Protein AF-A0A2N1M1Z4-F1 (afdb_monomer)

Sequence (360 aa):
KHSWKIIERNVQVVCNGQFNCSALEPYNSLCERAFDKIKNPRYVCCNCYEHEGGHFHTRPGRGRETLSCKKRGDHKGDIKKNLKMLANWLLHVANNENFEYQENVLTAILPQISPFFNAKNKSTMVSQPDISNTLDKSLYSNHSAPSYFILKTVMKLNQIPIEFQEEELNELKYKEIGREMGQNLWQSYKCLKKNINNLQTPESLNDYISVFPGSLTNFFESMLTTILERKTAESNRKRLLKEKSLKELDSQKINHLLSLLISALINFTFPYLNLWLPNVLASLCRRPKLLSSLHDLLTKCSIIGHTNRHERRLEKTRMKSADPSKRLLTEKNVFNLAVIDNIDFKERSFQFGNIYDVTR

Secondary structure (DSSP, 8-state):
--EEEETTEEEEE-GGGTSS-TTS--BGGGEEE--S--SSPEEE-HHHHHHTT--PPPPPPTT-----HHHHTTTTTHHHHHHHHHHHHHHHHHT-S-HHHHHHHHHHHHHHHHHHHS-----S------GGGTS-TTS--S-PPPPHHHHHHHHHHTT-----S-----HHHHHHHHHHHHHHHHHTHHHHHHTHHHHHS-SSHHHHHTTS-HHHHHHHHHHHHHHHHHHHHHHHHHHHTTTPPPPPP-HHHHHHHHHHHHHHHHHHH-GGG--HHHHHHHHHHH-GGGHHHHHHHHHHTTS----HHHHHHHHHHHHHH--GGGGS---TT---GGGSSTTTTT-SS--SS-TT----

Solvent-accessible surface area (backbone atoms only — not comparable to full-atom values): 21940 Å² total; per-residue (Å²): 137,49,35,32,28,47,71,88,39,42,38,31,47,59,61,56,36,59,75,51,21,68,34,72,58,81,40,81,86,48,24,40,80,48,87,69,93,76,72,79,62,44,76,47,52,71,70,60,38,44,75,45,63,33,46,67,62,72,83,52,61,95,96,50,81,76,79,38,45,74,78,73,47,73,62,73,58,25,65,64,52,41,53,52,52,52,50,53,49,51,51,51,46,73,72,45,89,53,61,68,61,40,51,53,52,48,66,62,45,48,72,75,51,51,72,58,77,76,54,71,85,77,86,66,97,71,86,82,82,76,79,69,82,80,52,69,73,82,82,61,66,100,69,76,81,74,32,41,34,48,56,52,49,54,41,60,73,70,64,56,95,66,80,86,61,79,84,70,83,48,75,64,56,57,51,48,53,52,50,54,52,50,50,52,57,64,67,38,48,67,60,44,62,73,49,38,60,37,41,44,63,46,93,42,74,65,55,38,51,71,63,50,57,62,71,59,51,54,51,54,50,52,53,50,48,56,52,48,52,53,53,43,52,57,52,33,57,61,24,56,79,64,79,43,79,78,74,80,88,66,65,66,51,50,53,48,40,50,50,51,56,52,46,52,53,47,40,71,76,46,64,85,68,57,43,34,67,64,53,50,50,53,51,30,73,74,33,78,93,32,45,64,59,45,50,51,50,36,39,66,47,61,74,51,81,76,50,74,69,52,53,54,48,52,49,54,51,50,63,70,70,57,64,70,73,82,73,58,80,85,58,92,91,63,78,70,74,77,63,74,52,81,60,62,84,62,42,99,80,55,86,78,86,45,91,79,70,68,77,125

Radius of gyration: 34.41 Å; Cα contacts (8 Å, |Δi|>4): 285; chains: 1; bounding box: 106×57×85 Å

Foldseek 3Di:
DAWKQAVNAIEGEDPQQPPQWQLADDDPVGIGDDDDDHDPYDYDYPVNCVVQQTDGFDDDPPPDDGDGCVNVCSQVCFVVLLVVVVVLLLVLLVPDPDPVSNVVVCVVCCVVCVVVVPPPPPPDDDDDDDPPPPPPPVVDDPDDDHGSNSVVVNCVVVVPPGDSDPDDPDPVNVVVLVVVVVVLLLVCVVQCVV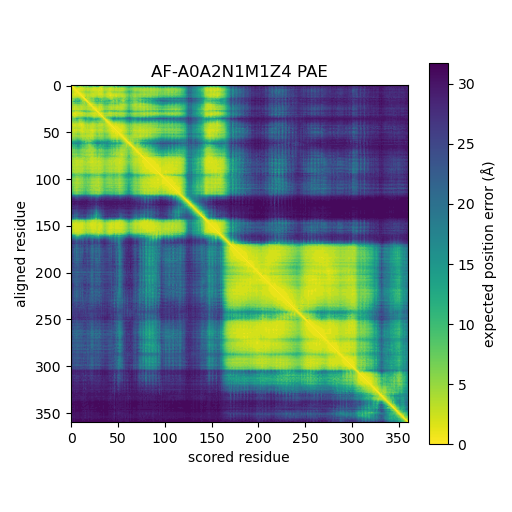LLCCFQPNPDLVSNLVSFRPSLLVVLLVVVVVVQVVVQVVVQVVCVVVVHDGDDRDVVLSSLLSSVVRVVVNCVSPVPSNGHVVVVQVVCVVDPVNVVVVVVSCVSNVVDDDDPVNVVVVLVVCVVPDDLVVVDDPDPPDDPPVSVPPQPSNPDPRCPDRPVNPPD

Structure (mmCIF, N/CA/C/O backbone):
data_AF-A0A2N1M1Z4-F1
#
_entry.id   AF-A0A2N1M1Z4-F1
#
loop_
_atom_site.group_PDB
_atom_site.id
_atom_site.type_symbol
_atom_site.label_atom_id
_atom_site.label_alt_id
_atom_site.label_comp_id
_atom_site.label_asym_id
_atom_site.label_entity_id
_atom_site.label_seq_id
_atom_site.pdbx_PDB_ins_code
_atom_site.Cartn_x
_atom_site.Cartn_y
_atom_site.Cartn_z
_atom_site.occupancy
_atom_site.B_iso_or_equiv
_atom_site.auth_seq_id
_atom_site.auth_comp_id
_atom_site.auth_asym_id
_atom_site.auth_atom_id
_atom_site.pdbx_PDB_model_num
ATOM 1 N N . LYS A 1 1 ? 12.640 8.603 -46.129 1.00 57.53 1 LYS A N 1
ATOM 2 C CA . LYS A 1 1 ? 13.684 8.088 -45.208 1.00 57.53 1 LYS A CA 1
ATOM 3 C C . LYS A 1 1 ? 13.079 7.989 -43.805 1.00 57.53 1 LYS A C 1
ATOM 5 O O . LYS A 1 1 ? 13.276 8.908 -43.024 1.00 57.53 1 LYS A O 1
ATOM 10 N N . HIS A 1 2 ? 12.267 6.959 -43.525 1.00 71.12 2 HIS A N 1
ATOM 11 C CA . HIS A 1 2 ? 11.485 6.872 -42.272 1.00 71.12 2 HIS A CA 1
ATOM 12 C C . HIS A 1 2 ? 11.558 5.518 -41.577 1.00 71.12 2 HIS A C 1
ATOM 14 O O . HIS A 1 2 ? 10.695 5.154 -40.774 1.00 71.12 2 HIS A O 1
ATOM 20 N N . SER A 1 3 ? 12.598 4.768 -41.900 1.00 81.38 3 SER A N 1
ATOM 21 C CA . SER A 1 3 ? 12.700 3.381 -41.508 1.00 81.38 3 SER A CA 1
ATOM 22 C C . SER A 1 3 ? 14.044 3.124 -40.869 1.00 81.38 3 SER A C 1
ATOM 24 O O . SER A 1 3 ? 15.056 3.730 -41.231 1.00 81.38 3 SER A O 1
ATOM 26 N N . TRP A 1 4 ? 14.010 2.228 -39.904 1.00 87.56 4 TRP A N 1
ATOM 27 C CA . TRP A 1 4 ? 15.107 1.907 -39.020 1.00 87.56 4 TRP A CA 1
ATOM 28 C C . TRP A 1 4 ? 15.309 0.404 -39.025 1.00 87.56 4 TRP A C 1
ATOM 30 O O . TRP A 1 4 ? 14.349 -0.360 -39.118 1.00 87.56 4 TRP A O 1
ATOM 40 N N . LYS A 1 5 ? 16.561 -0.015 -38.941 1.00 88.31 5 LYS A N 1
ATOM 41 C CA . LYS A 1 5 ? 16.951 -1.399 -38.744 1.00 88.31 5 LYS A CA 1
ATOM 42 C C . LYS A 1 5 ? 17.229 -1.571 -37.256 1.00 88.31 5 LYS A C 1
ATOM 44 O O . LYS A 1 5 ? 18.174 -0.976 -36.748 1.00 88.31 5 LYS A O 1
ATOM 49 N N . ILE A 1 6 ? 16.374 -2.319 -36.562 1.00 87.88 6 ILE A N 1
ATOM 50 C CA . ILE A 1 6 ? 16.514 -2.623 -35.133 1.00 87.88 6 ILE A CA 1
ATOM 51 C C . ILE A 1 6 ? 16.761 -4.123 -35.002 1.00 87.88 6 ILE A C 1
ATOM 53 O O . ILE A 1 6 ? 15.878 -4.906 -35.355 1.00 87.88 6 ILE A O 1
ATOM 57 N N . ILE A 1 7 ? 17.955 -4.519 -34.544 1.00 86.25 7 ILE A N 1
ATOM 58 C CA . ILE A 1 7 ? 18.429 -5.924 -34.531 1.00 86.25 7 ILE A CA 1
ATOM 59 C C . ILE A 1 7 ? 18.125 -6.594 -35.872 1.00 86.25 7 ILE A C 1
ATOM 61 O O . ILE A 1 7 ? 17.308 -7.505 -35.982 1.00 86.25 7 ILE A O 1
ATOM 65 N N . GLU A 1 8 ? 18.700 -6.026 -36.928 1.00 83.69 8 GLU A N 1
ATOM 66 C CA . GLU A 1 8 ? 18.575 -6.501 -38.310 1.00 83.69 8 GLU A CA 1
ATOM 67 C C . GLU A 1 8 ? 17.155 -6.511 -38.910 1.00 83.69 8 GLU A C 1
ATOM 69 O O . GLU A 1 8 ? 16.995 -6.774 -40.103 1.00 83.69 8 GLU A O 1
ATOM 74 N N . ARG A 1 9 ? 16.120 -6.155 -38.141 1.00 86.75 9 ARG A N 1
ATOM 75 C CA . ARG A 1 9 ? 14.722 -6.140 -38.578 1.00 86.75 9 ARG A CA 1
ATOM 76 C C . ARG A 1 9 ? 14.272 -4.728 -38.914 1.00 86.75 9 ARG A C 1
ATOM 78 O O . ARG A 1 9 ? 14.525 -3.776 -38.180 1.00 86.75 9 ARG A O 1
ATOM 85 N N . ASN A 1 10 ? 13.551 -4.602 -40.021 1.00 88.88 10 ASN A N 1
ATOM 86 C CA . ASN A 1 10 ? 13.075 -3.314 -40.506 1.00 88.88 10 ASN A CA 1
ATOM 87 C C . ASN A 1 10 ? 11.828 -2.857 -39.737 1.00 88.88 10 ASN A C 1
ATOM 89 O O . ASN A 1 10 ? 10.800 -3.537 -39.743 1.00 88.88 10 ASN A O 1
ATOM 93 N N . VAL A 1 11 ? 11.902 -1.678 -39.124 1.00 88.44 11 VAL A N 1
ATOM 94 C CA . VAL A 1 11 ? 10.814 -1.007 -38.407 1.00 88.44 11 VAL A CA 1
ATOM 95 C C . VAL A 1 11 ? 10.547 0.343 -39.061 1.00 88.44 11 VAL A C 1
ATOM 97 O O . VAL A 1 11 ? 11.467 1.119 -39.321 1.00 88.44 11 VAL A O 1
ATOM 100 N N . GLN A 1 12 ? 9.280 0.637 -39.332 1.00 88.00 12 GLN A N 1
ATOM 101 C CA . GLN A 1 12 ? 8.856 1.887 -39.947 1.00 88.00 12 GLN A CA 1
ATOM 102 C C . GLN A 1 12 ? 7.909 2.640 -39.016 1.00 88.00 12 GLN A C 1
ATOM 104 O O . GLN A 1 12 ? 6.933 2.088 -38.512 1.00 88.00 12 GLN A O 1
ATOM 109 N N . VAL A 1 13 ? 8.199 3.924 -38.816 1.00 83.75 13 VAL A N 1
ATOM 110 C CA . VAL A 1 13 ? 7.405 4.831 -37.981 1.00 83.75 13 VAL A CA 1
ATOM 111 C C . VAL A 1 13 ? 6.995 6.038 -38.816 1.00 83.75 13 VAL A C 1
ATOM 113 O O . VAL A 1 13 ? 7.655 6.393 -39.794 1.00 83.75 13 VAL A O 1
ATOM 116 N N . VAL A 1 14 ? 5.886 6.670 -38.445 1.00 78.56 14 VAL A N 1
ATOM 117 C CA . VAL A 1 14 ? 5.362 7.855 -39.127 1.00 78.56 14 VAL A CA 1
ATOM 118 C C . VAL A 1 14 ? 6.379 9.003 -39.106 1.00 78.56 14 VAL A C 1
ATOM 120 O O . VAL A 1 14 ? 6.964 9.331 -38.074 1.00 78.56 14 VAL A O 1
ATOM 123 N N . CYS A 1 15 ? 6.565 9.639 -40.266 1.00 72.31 15 CYS A N 1
ATOM 124 C CA . CYS A 1 15 ? 7.591 10.651 -40.530 1.00 72.31 15 CYS A CA 1
ATOM 125 C C . CYS A 1 15 ? 7.576 11.837 -39.554 1.00 72.31 15 CYS A C 1
ATOM 127 O O . CYS A 1 15 ? 8.630 12.276 -39.095 1.00 72.31 15 CYS A O 1
ATOM 129 N N . ASN A 1 16 ? 6.384 12.305 -39.175 1.00 71.19 16 ASN A N 1
ATOM 130 C CA . ASN A 1 16 ? 6.205 13.409 -38.228 1.00 71.19 16 ASN A CA 1
ATOM 131 C C . ASN A 1 16 ? 6.747 13.085 -36.827 1.00 71.19 16 ASN A C 1
ATOM 133 O O . ASN A 1 16 ? 7.037 13.995 -36.054 1.00 71.19 16 ASN A O 1
ATOM 137 N N . GLY A 1 17 ? 6.882 11.798 -36.495 1.00 62.34 17 GLY A N 1
ATOM 138 C CA . GLY A 1 17 ? 7.410 11.327 -35.217 1.00 62.34 17 GLY A CA 1
ATOM 139 C C . GLY A 1 17 ? 8.929 11.363 -35.154 1.00 62.34 17 GLY A C 1
ATOM 140 O O . GLY A 1 17 ? 9.486 11.331 -34.068 1.00 62.34 17 GLY A O 1
ATOM 141 N N . GLN A 1 18 ? 9.605 11.454 -36.301 1.00 68.88 18 GLN A N 1
ATOM 142 C CA . GLN A 1 18 ? 11.063 11.342 -36.418 1.00 68.88 18 GLN A CA 1
ATOM 143 C C . GLN A 1 18 ? 11.757 12.683 -36.677 1.00 68.88 18 GLN A C 1
ATOM 145 O O . GLN A 1 18 ? 12.981 12.739 -36.717 1.00 68.88 18 GLN A O 1
ATOM 150 N N . PHE A 1 19 ? 10.995 13.761 -36.884 1.00 70.44 19 PHE A N 1
ATOM 151 C CA . PHE A 1 19 ? 11.556 15.064 -37.245 1.00 70.44 19 PHE A CA 1
ATOM 152 C C . PHE A 1 19 ? 12.370 15.684 -36.097 1.00 70.44 19 PHE A C 1
ATOM 154 O O . PHE A 1 19 ? 13.483 16.139 -36.319 1.00 70.44 19 PHE A O 1
ATOM 161 N N . ASN A 1 20 ? 11.836 15.649 -34.868 1.00 72.94 20 ASN A N 1
ATOM 162 C CA . ASN A 1 20 ? 12.434 16.281 -33.680 1.00 72.94 20 ASN A CA 1
ATOM 163 C C . ASN A 1 20 ? 12.452 15.372 -32.433 1.00 72.94 20 ASN A C 1
ATOM 165 O O . ASN A 1 20 ? 12.656 15.865 -31.317 1.00 72.94 20 ASN A O 1
ATOM 169 N N . CYS A 1 21 ? 12.186 14.071 -32.594 1.00 80.62 21 CYS A N 1
ATOM 170 C CA . CYS A 1 21 ? 12.159 13.115 -31.488 1.00 80.62 21 CYS A CA 1
ATOM 171 C C . CYS A 1 21 ? 13.396 12.227 -31.461 1.00 80.62 21 CYS A C 1
ATOM 173 O O . CYS A 1 21 ? 13.755 11.650 -32.483 1.00 80.62 21 CYS A O 1
ATOM 175 N N . SER A 1 22 ? 13.991 12.067 -30.279 1.00 78.75 22 SER A N 1
ATOM 176 C CA . SER A 1 22 ? 15.113 11.151 -30.055 1.00 78.75 22 SER A CA 1
ATOM 177 C C . SER A 1 22 ? 14.712 9.745 -29.650 1.00 78.75 22 SER A C 1
ATOM 179 O O . SER A 1 22 ? 15.557 8.954 -29.243 1.00 78.75 22 SER A O 1
ATOM 181 N N . ALA A 1 23 ? 13.428 9.409 -29.765 1.00 83.81 23 ALA A N 1
ATOM 182 C CA . ALA A 1 23 ? 12.976 8.044 -29.553 1.00 83.81 23 ALA A CA 1
ATOM 183 C C . ALA A 1 23 ? 13.607 7.065 -30.558 1.00 83.81 23 ALA A C 1
ATOM 185 O O . ALA A 1 23 ? 13.729 5.888 -30.243 1.00 83.81 23 ALA A O 1
ATOM 186 N N . LEU A 1 24 ? 14.047 7.527 -31.733 1.00 84.62 24 LEU A N 1
ATOM 187 C CA . LEU A 1 24 ? 14.800 6.732 -32.702 1.00 84.62 24 LEU A CA 1
ATOM 188 C C . LEU A 1 24 ? 16.055 7.493 -33.138 1.00 84.62 24 LEU A C 1
ATOM 190 O O . LEU A 1 24 ? 15.993 8.403 -33.964 1.00 84.62 24 LEU A O 1
ATOM 194 N N . GLU A 1 25 ? 17.195 7.105 -32.573 1.00 84.19 25 GLU A N 1
ATOM 195 C CA . GLU A 1 25 ? 18.525 7.603 -32.926 1.00 84.19 25 GLU A CA 1
ATOM 196 C C . GLU A 1 25 ? 19.466 6.419 -33.189 1.00 84.19 25 GLU A C 1
ATOM 198 O O . GLU A 1 25 ? 19.196 5.311 -32.710 1.00 84.19 25 GLU A O 1
ATOM 203 N N . PRO A 1 26 ? 20.543 6.614 -33.973 1.00 83.94 26 PRO A N 1
ATOM 204 C CA . PRO A 1 26 ? 21.547 5.579 -34.155 1.00 83.94 26 PRO A CA 1
ATOM 205 C C . PRO A 1 26 ? 22.132 5.163 -32.803 1.00 83.94 26 PRO A C 1
ATOM 207 O O . PRO A 1 26 ? 22.588 6.016 -32.041 1.00 83.94 26 PRO A O 1
ATOM 210 N N . TYR A 1 27 ? 22.106 3.866 -32.507 1.00 82.94 27 TYR A N 1
ATOM 211 C CA . TYR A 1 27 ? 22.611 3.324 -31.249 1.00 82.94 27 TYR A CA 1
ATOM 212 C C . TYR A 1 27 ? 23.332 2.006 -31.503 1.00 82.94 27 TYR A C 1
ATOM 214 O O . TYR A 1 27 ? 22.687 0.969 -31.689 1.00 82.94 27 TYR A O 1
ATOM 222 N N . ASN A 1 28 ? 24.667 2.063 -31.503 1.00 79.25 28 ASN A N 1
ATOM 223 C CA . ASN A 1 28 ? 25.556 0.946 -31.831 1.00 79.25 28 ASN A CA 1
ATOM 224 C C . ASN A 1 28 ? 25.068 0.186 -33.087 1.00 79.25 28 ASN A C 1
ATOM 226 O O . ASN A 1 28 ? 24.443 0.772 -33.969 1.00 79.25 28 ASN A O 1
ATOM 230 N N . SER A 1 29 ? 25.305 -1.123 -33.143 1.00 77.62 29 SER A N 1
ATOM 231 C CA . SER A 1 29 ? 24.729 -2.036 -34.140 1.00 77.62 29 SER A CA 1
ATOM 232 C C . SER A 1 29 ? 23.256 -2.391 -33.872 1.00 77.62 29 SER A C 1
ATOM 234 O O . SER A 1 29 ? 22.645 -3.155 -34.620 1.00 77.62 29 SER A O 1
ATOM 236 N N . LEU A 1 30 ? 22.660 -1.875 -32.789 1.00 82.62 30 LEU A N 1
ATOM 237 C CA . LEU A 1 30 ? 21.297 -2.222 -32.380 1.00 82.62 30 LEU A CA 1
ATOM 23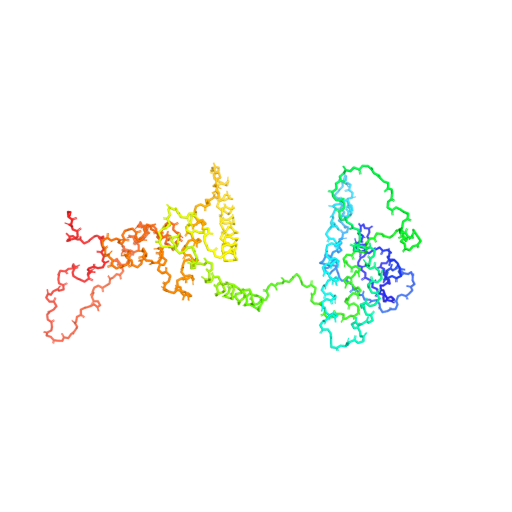8 C C . LEU A 1 30 ? 20.234 -1.428 -33.136 1.00 82.62 30 LEU A C 1
ATOM 240 O O . LEU A 1 30 ? 19.140 -1.954 -33.334 1.00 82.62 30 LEU A O 1
ATOM 244 N N . CYS A 1 31 ? 20.522 -0.182 -33.520 1.00 86.62 31 CYS A N 1
ATOM 245 C CA . CYS A 1 31 ? 19.582 0.706 -34.199 1.00 86.62 31 CYS A CA 1
ATOM 246 C C . CYS A 1 31 ? 20.302 1.552 -35.253 1.00 86.62 31 CYS A C 1
ATOM 248 O O . CYS A 1 31 ? 21.104 2.421 -34.916 1.00 86.62 31 CYS A O 1
ATOM 250 N N . GLU A 1 32 ? 19.971 1.343 -36.526 1.00 88.00 32 GLU A N 1
ATOM 251 C CA . GLU A 1 32 ? 20.573 2.046 -37.663 1.00 88.00 32 GLU A CA 1
ATOM 252 C C . GLU A 1 32 ? 19.499 2.570 -38.621 1.00 88.00 32 GLU A C 1
ATOM 254 O O . GLU A 1 32 ? 18.389 2.041 -38.698 1.00 88.00 32 GLU A O 1
ATOM 259 N N . ARG A 1 33 ? 19.800 3.626 -39.385 1.00 85.19 33 ARG A N 1
ATOM 260 C CA . ARG A 1 33 ? 18.870 4.114 -40.416 1.00 85.19 33 ARG A CA 1
ATOM 261 C C . ARG A 1 33 ? 18.871 3.162 -41.611 1.00 85.19 33 ARG A C 1
ATOM 263 O O . ARG A 1 33 ? 19.928 2.828 -42.132 1.00 85.19 33 ARG A O 1
ATOM 270 N N . ALA A 1 34 ? 17.687 2.786 -42.088 1.00 82.00 34 ALA A N 1
ATOM 271 C CA . ALA A 1 34 ? 17.547 1.990 -43.303 1.00 82.00 34 ALA A CA 1
ATOM 272 C C . ALA A 1 34 ? 17.514 2.909 -44.539 1.00 82.00 34 ALA A C 1
ATOM 274 O O . ALA A 1 34 ? 16.691 3.830 -44.613 1.00 82.00 34 ALA A O 1
ATOM 275 N N . PHE A 1 35 ? 18.405 2.661 -45.504 1.00 68.06 35 PHE A N 1
ATOM 276 C CA . PHE A 1 35 ? 18.555 3.484 -46.713 1.00 68.06 35 PHE A CA 1
ATOM 277 C C . PHE A 1 35 ? 18.062 2.802 -48.009 1.00 68.06 35 PHE A C 1
ATOM 279 O O . PHE A 1 35 ? 17.740 3.519 -48.956 1.00 68.06 35 PHE A O 1
ATOM 286 N N . ASP A 1 36 ? 17.894 1.471 -48.025 1.00 69.44 36 ASP A N 1
ATOM 287 C CA . ASP A 1 36 ? 17.584 0.674 -49.232 1.00 69.44 36 ASP A CA 1
ATOM 288 C C . ASP A 1 36 ? 16.113 0.231 -49.357 1.00 69.44 36 ASP A C 1
ATOM 290 O O . ASP A 1 36 ? 15.291 0.499 -48.480 1.00 69.44 36 ASP A O 1
ATOM 294 N N . LYS A 1 37 ? 15.764 -0.483 -50.448 1.00 66.94 37 LYS A N 1
ATOM 295 C CA . LYS A 1 37 ? 14.450 -1.135 -50.631 1.00 66.94 37 LYS A CA 1
ATOM 296 C C . LYS A 1 37 ? 14.155 -2.070 -49.456 1.00 66.94 37 LYS A C 1
ATOM 298 O O . LYS A 1 37 ? 14.710 -3.161 -49.337 1.00 66.94 37 LYS A O 1
ATOM 303 N N . ILE A 1 38 ? 13.234 -1.634 -48.610 1.00 73.25 38 ILE A N 1
ATOM 304 C CA . ILE A 1 38 ? 12.912 -2.289 -47.350 1.00 73.25 38 ILE A CA 1
ATOM 305 C C . ILE A 1 38 ? 11.986 -3.463 -47.617 1.00 73.25 38 ILE A C 1
ATOM 307 O O . ILE A 1 38 ? 10.819 -3.281 -47.959 1.00 73.25 38 ILE A O 1
ATOM 311 N N . LYS A 1 39 ? 12.503 -4.677 -47.441 1.00 73.38 39 LYS A N 1
ATOM 312 C CA . LYS A 1 39 ? 11.679 -5.885 -47.448 1.00 73.38 39 LYS A CA 1
ATOM 313 C C . LYS A 1 39 ? 11.031 -6.061 -46.072 1.00 73.38 39 LYS A C 1
ATOM 315 O O . LYS A 1 39 ? 11.709 -5.938 -45.051 1.00 73.38 39 LYS A O 1
ATOM 320 N N . ASN A 1 40 ? 9.729 -6.345 -46.070 1.00 80.06 40 ASN A N 1
ATOM 321 C CA . ASN A 1 40 ? 8.915 -6.694 -44.899 1.00 80.06 40 ASN A CA 1
ATOM 322 C C . ASN A 1 40 ? 9.043 -5.726 -43.698 1.00 80.06 40 ASN A C 1
ATOM 324 O O . ASN A 1 40 ? 9.403 -6.162 -42.600 1.00 80.06 40 ASN A O 1
ATOM 328 N N . PRO A 1 41 ? 8.777 -4.415 -43.871 1.00 84.25 41 PRO A N 1
ATOM 329 C CA . PRO A 1 41 ? 8.788 -3.476 -42.752 1.00 84.25 41 PRO A CA 1
ATOM 330 C C . PRO A 1 41 ? 7.682 -3.787 -41.737 1.00 84.25 41 PRO A C 1
ATOM 332 O O . PRO A 1 41 ? 6.533 -4.041 -42.098 1.00 84.25 41 PRO A O 1
ATOM 335 N N . ARG A 1 42 ? 8.016 -3.696 -40.447 1.00 88.06 42 ARG A N 1
ATOM 336 C CA . ARG A 1 42 ? 7.040 -3.694 -39.351 1.00 88.06 42 ARG A CA 1
ATOM 337 C C . ARG A 1 42 ? 6.609 -2.260 -39.070 1.00 88.06 42 ARG A C 1
ATOM 339 O O . ARG A 1 42 ? 7.431 -1.432 -38.677 1.00 88.06 42 ARG A O 1
ATOM 346 N N . TYR A 1 43 ? 5.333 -1.966 -39.281 1.00 88.06 43 TYR A N 1
ATOM 347 C CA . TYR A 1 43 ? 4.785 -0.625 -39.098 1.00 88.06 43 TYR A CA 1
ATOM 348 C C . TYR A 1 43 ? 4.371 -0.382 -37.646 1.00 88.06 43 TYR A C 1
ATOM 350 O O . TYR A 1 43 ? 3.676 -1.201 -37.048 1.00 88.06 43 TYR A O 1
ATOM 358 N N . VAL A 1 44 ? 4.754 0.772 -37.099 1.00 87.44 44 VAL A N 1
ATOM 359 C CA . VAL A 1 44 ? 4.280 1.268 -35.800 1.00 87.44 44 VAL A CA 1
ATOM 360 C C . VAL A 1 44 ? 3.312 2.420 -36.051 1.00 87.44 44 VAL A C 1
ATOM 362 O O . VAL A 1 44 ? 3.679 3.421 -36.673 1.00 87.44 44 VAL A O 1
ATOM 365 N N . CYS A 1 45 ? 2.067 2.277 -35.591 1.00 88.50 45 CYS A N 1
ATOM 366 C CA . CYS A 1 45 ? 1.060 3.328 -35.733 1.00 88.50 45 CYS A CA 1
ATOM 367 C C . CYS A 1 45 ? 1.358 4.519 -34.806 1.00 88.50 45 CYS A C 1
ATOM 369 O O . CYS A 1 45 ? 2.139 4.402 -33.860 1.00 88.50 45 CYS A O 1
ATOM 371 N N . CYS A 1 46 ? 0.711 5.663 -35.052 1.00 84.12 46 CYS A N 1
ATOM 372 C CA . CYS A 1 46 ? 0.938 6.873 -34.261 1.00 84.12 46 CYS A CA 1
ATOM 373 C C . CYS A 1 46 ? 0.693 6.663 -32.764 1.00 84.12 46 CYS A C 1
ATOM 375 O O . CYS A 1 46 ? 1.555 6.985 -31.952 1.00 84.12 46 CYS A O 1
ATOM 377 N N . ASN A 1 47 ? -0.437 6.051 -32.416 1.00 85.31 47 ASN A N 1
ATOM 378 C CA . ASN A 1 47 ? -0.816 5.840 -31.021 1.00 85.31 47 ASN A CA 1
ATOM 379 C C . ASN A 1 47 ? 0.197 4.946 -30.297 1.00 85.31 47 ASN A C 1
ATOM 381 O O . ASN A 1 47 ? 0.600 5.253 -29.181 1.00 85.31 47 ASN A O 1
ATOM 385 N N . CYS A 1 48 ? 0.657 3.870 -30.946 1.00 86.00 48 CYS A N 1
ATOM 386 C CA . CYS A 1 48 ? 1.695 3.008 -30.387 1.00 86.00 48 CYS A CA 1
ATOM 387 C C . CYS A 1 48 ? 3.036 3.736 -30.270 1.00 86.00 48 CYS A C 1
ATOM 389 O O . CYS A 1 48 ? 3.751 3.515 -29.305 1.00 86.00 48 CYS A O 1
ATOM 391 N N . TYR A 1 49 ? 3.385 4.609 -31.218 1.00 86.81 49 TYR A N 1
ATOM 392 C CA . TYR A 1 49 ? 4.617 5.385 -31.122 1.00 86.81 49 TYR A CA 1
ATOM 393 C C . TYR A 1 49 ? 4.604 6.318 -29.906 1.00 86.81 49 TYR A C 1
ATOM 395 O O . TYR A 1 49 ? 5.550 6.288 -29.127 1.00 86.81 49 TYR A O 1
ATOM 403 N N . GLU A 1 50 ? 3.530 7.086 -29.698 1.00 85.00 50 GLU A N 1
ATOM 404 C CA . GLU A 1 50 ? 3.415 7.984 -28.538 1.00 85.00 50 GLU A CA 1
ATOM 405 C C . GLU A 1 50 ? 3.311 7.243 -27.209 1.00 85.00 50 GLU A C 1
ATOM 407 O O . GLU A 1 50 ? 3.992 7.598 -26.246 1.00 85.00 50 GLU A O 1
ATOM 412 N N . HIS A 1 51 ? 2.500 6.183 -27.162 1.00 82.56 51 HIS A N 1
ATOM 413 C CA . HIS A 1 51 ? 2.353 5.360 -25.965 1.00 82.56 51 HIS A CA 1
ATOM 414 C C . HIS A 1 51 ? 3.695 4.773 -25.506 1.00 82.56 51 HIS A C 1
ATOM 416 O O . HIS A 1 51 ? 3.973 4.696 -24.312 1.00 82.56 51 HIS A O 1
ATOM 422 N N . GLU A 1 52 ? 4.556 4.412 -26.458 1.00 82.94 52 GLU A N 1
ATOM 423 C CA . GLU A 1 52 ? 5.845 3.777 -26.192 1.00 82.94 52 GLU A CA 1
ATOM 424 C C . GLU A 1 52 ? 7.006 4.781 -26.045 1.00 82.94 52 GLU A C 1
ATOM 426 O O . GLU A 1 52 ? 8.176 4.401 -26.106 1.00 82.94 52 GLU A O 1
ATOM 431 N N . GLY A 1 53 ? 6.700 6.062 -25.808 1.00 78.56 53 GLY A N 1
ATOM 432 C CA . GLY A 1 53 ? 7.688 7.104 -25.499 1.00 78.56 53 GLY A CA 1
ATOM 433 C C . GLY A 1 53 ? 8.230 7.862 -26.712 1.00 78.56 53 GLY A C 1
ATOM 434 O O . GLY A 1 53 ? 9.186 8.623 -26.587 1.00 78.56 53 GLY A O 1
ATOM 435 N N . GLY A 1 54 ? 7.645 7.667 -27.891 1.00 85.62 54 GLY A N 1
ATOM 436 C CA . GLY A 1 54 ? 7.820 8.558 -29.031 1.00 85.62 54 GLY A CA 1
ATOM 437 C C . GLY A 1 54 ? 7.065 9.874 -28.844 1.00 85.62 54 GLY A C 1
ATOM 438 O O . GLY A 1 54 ? 6.085 9.956 -28.112 1.00 85.62 54 GLY A O 1
ATOM 439 N N . HIS A 1 55 ? 7.495 10.928 -29.535 1.00 85.31 55 HIS A N 1
ATOM 440 C CA . HIS A 1 55 ? 6.800 12.215 -29.519 1.00 85.31 55 HIS A CA 1
ATOM 441 C C . HIS A 1 55 ? 6.654 12.759 -30.934 1.00 85.31 55 HIS A C 1
ATOM 443 O O . HIS A 1 55 ? 7.643 12.923 -31.651 1.00 85.31 55 HIS A O 1
ATOM 449 N N . PHE A 1 56 ? 5.426 13.075 -31.344 1.00 82.75 56 PHE A N 1
ATOM 450 C CA . PHE A 1 56 ? 5.206 13.734 -32.625 1.00 82.75 56 PHE A CA 1
ATOM 451 C C . PHE A 1 56 ? 5.656 15.191 -32.599 1.00 82.75 56 PHE A C 1
ATOM 453 O O . PHE A 1 56 ? 5.527 15.906 -31.602 1.00 82.75 56 PHE A O 1
ATOM 460 N N . HIS A 1 57 ? 6.182 15.651 -33.734 1.00 78.00 57 HIS A N 1
ATOM 461 C CA . HIS A 1 57 ? 6.417 17.068 -33.938 1.00 78.00 57 HIS A CA 1
ATOM 462 C C . HIS A 1 57 ? 5.078 17.811 -34.020 1.00 78.00 57 HIS A C 1
ATOM 464 O O . HIS A 1 57 ? 4.295 17.620 -34.951 1.00 78.00 57 HIS A O 1
ATOM 470 N N . THR A 1 58 ? 4.846 18.704 -33.062 1.00 74.12 58 THR A N 1
ATOM 471 C CA . THR A 1 58 ? 3.746 19.668 -33.100 1.00 74.12 58 THR A CA 1
ATOM 472 C C . THR A 1 58 ? 4.258 20.970 -33.703 1.00 74.12 58 THR A C 1
ATOM 474 O O . THR A 1 58 ? 5.198 21.568 -33.172 1.00 74.12 58 THR A O 1
ATOM 477 N N . ARG A 1 59 ? 3.651 21.428 -34.806 1.00 71.62 59 ARG A N 1
ATOM 478 C CA . ARG A 1 59 ? 3.979 22.739 -35.379 1.00 71.62 59 ARG A CA 1
ATOM 479 C C . ARG A 1 59 ? 3.562 23.834 -34.393 1.00 71.62 59 ARG A C 1
ATOM 481 O O . ARG A 1 59 ? 2.382 23.889 -34.040 1.00 71.62 59 ARG A O 1
ATOM 488 N N . PRO A 1 60 ? 4.476 24.707 -33.949 1.00 70.44 60 PRO A N 1
ATOM 489 C CA . PRO A 1 60 ? 4.076 25.869 -33.175 1.00 70.44 60 PRO A CA 1
ATOM 490 C C . PRO A 1 60 ? 3.304 26.841 -34.089 1.00 70.44 60 PRO A C 1
ATOM 492 O O . PRO A 1 60 ? 3.579 26.936 -35.287 1.00 70.44 60 PRO A O 1
ATOM 495 N N . GLY A 1 61 ? 2.301 27.538 -33.544 1.00 74.81 61 GLY A N 1
ATOM 496 C CA . GLY A 1 61 ? 1.573 28.582 -34.280 1.00 74.81 61 GLY A CA 1
ATOM 497 C C . GLY A 1 61 ? 2.511 29.675 -34.819 1.00 74.81 61 GLY A C 1
ATOM 498 O O . GLY A 1 61 ? 3.657 29.783 -34.379 1.00 74.81 61 GLY A O 1
ATOM 499 N N . ARG A 1 62 ? 2.040 30.493 -35.774 1.00 70.19 62 ARG A N 1
ATOM 500 C CA . ARG A 1 62 ? 2.859 31.548 -36.410 1.00 70.19 62 ARG A CA 1
ATOM 501 C C . ARG A 1 62 ? 3.589 32.400 -35.356 1.00 70.19 62 ARG A C 1
ATOM 503 O O . ARG A 1 62 ? 2.964 32.879 -34.415 1.00 70.19 62 ARG A O 1
ATOM 510 N N . GLY A 1 63 ? 4.902 32.575 -35.531 1.00 72.50 63 GLY A N 1
ATOM 511 C CA . GLY A 1 63 ? 5.757 33.400 -34.664 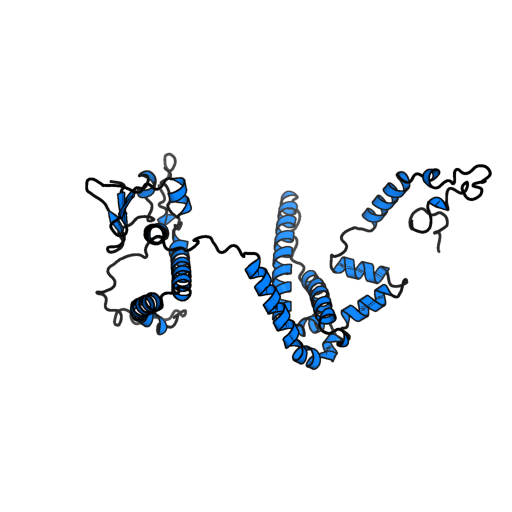1.00 72.50 63 GLY A CA 1
ATOM 512 C C . GLY A 1 63 ? 6.314 32.717 -33.407 1.00 72.50 63 GLY A C 1
ATOM 513 O O . GLY A 1 63 ? 7.007 33.374 -32.638 1.00 72.50 63 GLY A O 1
ATOM 514 N N . ARG A 1 64 ? 6.044 31.424 -33.170 1.00 75.62 64 ARG A N 1
ATOM 515 C CA . ARG A 1 64 ? 6.553 30.683 -31.998 1.00 75.62 64 ARG A CA 1
ATOM 516 C C . ARG A 1 64 ? 7.688 29.719 -32.374 1.00 75.62 64 ARG A C 1
ATOM 518 O O . ARG A 1 64 ? 7.626 29.066 -33.414 1.00 75.62 64 ARG A O 1
ATOM 525 N N . GLU A 1 65 ? 8.704 29.602 -31.513 1.00 73.88 65 GLU A N 1
ATOM 526 C CA . GLU A 1 65 ? 9.816 28.654 -31.703 1.00 73.88 65 GLU A CA 1
ATOM 527 C C . GLU A 1 65 ? 9.329 27.200 -31.575 1.00 73.88 65 GLU A C 1
ATOM 529 O O . GLU A 1 65 ? 8.480 26.868 -30.743 1.00 73.88 65 GLU A O 1
ATOM 534 N N . THR A 1 66 ? 9.889 26.309 -32.394 1.00 69.38 66 THR A N 1
ATOM 535 C CA . THR A 1 66 ? 9.664 24.867 -32.254 1.00 69.38 66 THR A CA 1
ATOM 536 C C . THR A 1 66 ? 10.548 24.314 -31.140 1.00 69.38 66 THR A C 1
ATOM 538 O O . THR A 1 66 ? 11.766 24.239 -31.289 1.00 69.38 66 THR A O 1
ATOM 541 N N . LEU A 1 67 ? 9.942 23.849 -30.048 1.00 70.50 67 LEU A N 1
ATOM 542 C CA . LEU A 1 67 ? 10.655 23.118 -29.000 1.00 70.50 67 LEU A CA 1
ATOM 543 C C . LEU A 1 67 ? 10.713 21.622 -29.336 1.00 70.50 67 LEU A C 1
ATOM 545 O O . LEU A 1 67 ? 9.689 20.997 -29.616 1.00 70.50 67 LEU A O 1
ATOM 549 N N . SER A 1 68 ? 11.912 21.036 -29.303 1.00 74.62 68 SER A N 1
ATOM 550 C CA . SER A 1 68 ? 12.091 19.585 -29.429 1.00 74.62 68 SER A CA 1
ATOM 551 C C . SER A 1 68 ? 11.749 18.868 -28.119 1.00 74.62 68 SER A C 1
ATOM 553 O O . SER A 1 68 ? 11.819 19.457 -27.038 1.00 74.62 68 SER A O 1
ATOM 555 N N . CYS A 1 69 ? 11.442 17.570 -28.196 1.00 76.81 69 CYS A N 1
ATOM 556 C CA . CYS A 1 69 ? 11.206 16.734 -27.010 1.00 76.81 69 CYS A CA 1
ATOM 557 C C . CYS A 1 69 ? 12.404 16.725 -26.036 1.00 76.81 69 CYS A C 1
ATOM 559 O O . CYS A 1 69 ? 12.215 16.711 -24.820 1.00 76.81 69 CYS A O 1
ATOM 561 N N . LYS A 1 70 ? 13.640 16.836 -26.556 1.00 74.19 70 LYS A N 1
ATOM 562 C CA . LYS A 1 70 ? 14.861 16.988 -25.749 1.00 74.19 70 LYS A CA 1
ATOM 563 C C . LYS A 1 70 ? 14.835 18.285 -24.941 1.00 74.19 70 LYS A C 1
ATOM 565 O O . LYS A 1 70 ? 15.084 18.249 -23.741 1.00 74.19 70 LYS A O 1
ATOM 570 N N . LYS A 1 71 ? 14.484 19.415 -25.575 1.00 76.56 71 LYS A N 1
ATOM 571 C CA . LYS A 1 71 ? 14.377 20.722 -24.899 1.00 76.56 71 LYS A CA 1
ATOM 572 C C . LYS A 1 71 ? 13.253 20.739 -23.851 1.00 76.56 71 LYS A C 1
ATOM 574 O O . LYS A 1 71 ? 13.423 21.354 -22.806 1.00 76.56 71 LYS A O 1
ATOM 579 N N . ARG A 1 72 ? 12.133 20.046 -24.101 1.00 75.25 72 ARG A N 1
ATOM 580 C CA . ARG A 1 72 ? 11.017 19.913 -23.138 1.00 75.25 72 ARG A CA 1
ATOM 581 C C . ARG A 1 72 ? 11.323 18.970 -21.970 1.00 75.25 72 ARG A C 1
ATOM 583 O O . ARG A 1 72 ? 10.694 19.065 -20.923 1.00 75.25 72 ARG A O 1
ATOM 590 N N . GLY A 1 73 ? 12.331 18.108 -22.117 1.00 76.12 73 GLY A N 1
ATOM 591 C CA . GLY A 1 73 ? 12.699 17.122 -21.105 1.00 76.12 73 GLY A CA 1
ATOM 592 C C . GLY A 1 73 ? 11.797 15.888 -21.094 1.00 76.12 73 GLY A C 1
ATOM 593 O O . GLY A 1 73 ? 11.793 15.170 -20.096 1.00 76.12 73 GLY A O 1
ATOM 594 N N . ASP A 1 74 ? 11.080 15.621 -22.190 1.00 78.81 74 ASP A N 1
ATOM 595 C CA . ASP A 1 74 ? 10.097 14.533 -22.286 1.00 78.81 74 ASP A CA 1
ATOM 596 C C . ASP A 1 74 ? 10.750 13.144 -22.068 1.00 78.81 74 ASP A C 1
ATOM 598 O O . ASP A 1 74 ? 10.140 12.240 -21.504 1.00 78.81 74 ASP A O 1
ATOM 602 N N . HIS A 1 75 ? 12.041 13.008 -22.402 1.00 81.44 75 HIS A N 1
ATOM 603 C CA . HIS A 1 75 ? 12.830 11.773 -22.267 1.00 81.44 75 HIS A CA 1
ATOM 604 C C . HIS A 1 75 ? 13.610 11.635 -20.944 1.00 81.44 75 HIS A C 1
ATOM 606 O O . HIS A 1 75 ? 14.371 10.684 -20.774 1.00 81.44 75 HIS A O 1
ATOM 612 N N . LYS A 1 76 ? 13.457 12.551 -19.971 1.00 79.81 76 LYS A N 1
ATOM 613 C CA . LYS A 1 76 ? 14.206 12.478 -18.691 1.00 79.81 76 LYS A CA 1
ATOM 614 C C . LYS A 1 76 ? 13.939 11.182 -17.908 1.00 79.81 76 LYS A C 1
ATOM 616 O O . LYS A 1 76 ? 14.780 10.756 -17.121 1.00 79.81 76 LYS A O 1
ATOM 621 N N . GLY A 1 77 ? 12.780 10.554 -18.120 1.00 80.88 77 GLY A N 1
ATOM 622 C CA . GLY A 1 77 ? 12.390 9.299 -17.473 1.00 80.88 77 GLY A CA 1
ATOM 623 C C . GLY A 1 77 ? 12.895 8.025 -18.160 1.00 80.88 77 GLY A C 1
ATOM 624 O O . GLY A 1 77 ? 12.776 6.951 -17.568 1.00 80.88 77 GLY A O 1
ATOM 625 N N . ASP A 1 78 ? 13.456 8.117 -19.369 1.00 83.94 78 ASP A N 1
ATOM 626 C CA . ASP A 1 78 ? 13.767 6.945 -20.199 1.00 83.94 78 ASP A CA 1
ATOM 627 C C . ASP A 1 78 ? 14.819 6.044 -19.553 1.00 83.94 78 ASP A C 1
ATOM 629 O O . ASP A 1 78 ? 14.654 4.829 -19.544 1.00 83.94 78 ASP A O 1
ATOM 633 N N . ILE A 1 79 ? 15.842 6.623 -18.913 1.00 85.81 79 ILE A N 1
ATOM 634 C CA . ILE A 1 79 ? 16.879 5.860 -18.197 1.00 85.81 79 ILE A CA 1
ATOM 635 C C . ILE A 1 79 ? 16.245 4.991 -17.105 1.00 85.81 79 ILE A C 1
ATOM 637 O O . ILE A 1 79 ? 16.487 3.787 -17.042 1.00 85.81 79 ILE A O 1
ATOM 641 N N . LYS A 1 80 ? 15.376 5.579 -16.271 1.00 85.94 80 LYS A N 1
ATOM 642 C CA . LYS A 1 80 ? 14.683 4.854 -15.196 1.00 85.94 80 LYS A CA 1
ATOM 643 C C . LYS A 1 80 ? 13.787 3.749 -15.759 1.00 85.94 80 LYS A C 1
ATOM 645 O O . LYS A 1 80 ? 13.762 2.651 -15.208 1.00 85.94 80 LYS A O 1
ATOM 650 N N . LYS A 1 81 ? 13.057 4.026 -16.844 1.00 86.31 81 LYS A N 1
ATOM 651 C CA . LYS A 1 81 ? 12.188 3.040 -17.505 1.00 86.31 81 LYS A CA 1
ATOM 652 C C . LYS A 1 81 ? 12.992 1.891 -18.122 1.00 86.31 81 LYS A C 1
ATOM 654 O O . LYS A 1 81 ? 12.607 0.736 -17.965 1.00 86.31 81 LYS A O 1
ATOM 659 N N . ASN A 1 82 ? 14.125 2.190 -18.753 1.00 88.00 82 ASN A N 1
ATOM 660 C CA . ASN A 1 82 ? 15.031 1.195 -19.323 1.00 88.00 82 ASN A CA 1
ATOM 661 C C . ASN A 1 82 ? 15.623 0.279 -18.260 1.00 88.00 82 ASN A C 1
ATOM 663 O O . ASN A 1 82 ? 15.581 -0.936 -18.423 1.00 88.00 82 ASN A O 1
ATOM 667 N N . LEU A 1 83 ? 16.112 0.841 -17.152 1.00 89.38 83 LEU A N 1
ATOM 668 C CA . LEU A 1 83 ? 16.652 0.047 -16.048 1.00 89.38 83 LEU A CA 1
ATOM 669 C C . LEU A 1 83 ? 15.590 -0.872 -15.434 1.00 89.38 83 LEU A C 1
ATOM 671 O O . LEU A 1 83 ? 15.869 -2.044 -15.208 1.00 89.38 83 LEU A O 1
ATOM 675 N N . LYS A 1 84 ? 14.358 -0.380 -15.235 1.00 87.12 84 LYS A N 1
ATOM 676 C CA . LYS A 1 84 ? 13.235 -1.225 -14.791 1.00 87.12 84 LYS A CA 1
ATOM 677 C C . LYS A 1 84 ? 12.955 -2.370 -15.766 1.00 87.12 84 LYS A C 1
ATOM 679 O O . LYS A 1 84 ? 12.760 -3.501 -15.345 1.00 87.12 84 LYS A O 1
ATOM 684 N N . MET A 1 85 ? 12.960 -2.086 -17.066 1.00 85.69 85 MET A N 1
ATOM 685 C CA . MET A 1 85 ? 12.718 -3.101 -18.091 1.00 85.69 85 MET A CA 1
ATOM 686 C C . MET A 1 85 ? 13.830 -4.158 -18.134 1.00 85.69 85 MET A C 1
ATOM 688 O O . MET A 1 85 ? 13.531 -5.343 -18.255 1.00 85.69 85 MET A O 1
ATOM 692 N N . LEU A 1 86 ? 15.094 -3.752 -17.981 1.00 89.62 86 LEU A N 1
ATOM 693 C CA . LEU A 1 86 ? 16.220 -4.682 -17.858 1.00 89.62 86 LEU A CA 1
ATOM 694 C C . LEU A 1 86 ? 16.129 -5.520 -16.580 1.00 89.62 86 LEU A C 1
ATOM 696 O O . LEU A 1 86 ? 16.371 -6.719 -16.637 1.00 89.62 86 LEU A O 1
ATOM 700 N N . ALA A 1 87 ? 15.734 -4.926 -15.451 1.00 88.50 87 ALA A N 1
ATOM 701 C CA . ALA A 1 87 ? 15.533 -5.657 -14.202 1.00 88.50 87 ALA A CA 1
ATOM 702 C C . ALA A 1 87 ? 14.441 -6.730 -14.341 1.00 88.50 87 ALA A C 1
ATOM 704 O O . ALA A 1 87 ? 14.663 -7.878 -13.965 1.00 88.50 87 ALA A O 1
ATOM 705 N N . ASN A 1 88 ? 13.304 -6.394 -14.958 1.00 85.06 88 ASN A N 1
ATOM 706 C CA . ASN A 1 88 ? 12.240 -7.365 -15.225 1.00 85.06 88 ASN A CA 1
ATOM 707 C C . ASN A 1 88 ? 12.710 -8.490 -16.157 1.00 85.06 88 ASN A C 1
ATOM 709 O O . ASN A 1 88 ? 12.349 -9.647 -15.958 1.00 85.06 88 ASN A O 1
ATOM 713 N N . TRP A 1 89 ? 13.544 -8.172 -17.151 1.00 89.06 89 TRP A N 1
ATOM 714 C CA . TRP A 1 89 ? 14.144 -9.195 -18.003 1.00 89.06 89 TRP A CA 1
ATOM 715 C C . TRP A 1 89 ? 15.099 -10.110 -17.238 1.00 89.06 89 TRP A C 1
ATOM 717 O O . TRP A 1 89 ? 15.015 -11.323 -17.396 1.00 89.06 89 TRP A O 1
ATOM 727 N N . LEU A 1 90 ? 15.946 -9.564 -16.364 1.00 90.69 90 LEU A N 1
ATOM 728 C CA . LEU A 1 90 ? 16.827 -10.367 -15.514 1.00 90.69 90 LEU A CA 1
ATOM 729 C C . LEU A 1 90 ? 16.039 -11.282 -14.569 1.00 90.69 90 LEU A C 1
ATOM 731 O O . LEU A 1 90 ? 16.416 -12.437 -14.398 1.00 90.69 90 LEU A O 1
ATOM 735 N N . LEU A 1 91 ? 14.919 -10.808 -14.012 1.00 87.62 91 LEU A N 1
ATOM 736 C CA . LEU A 1 91 ? 14.009 -11.646 -13.223 1.00 87.62 91 LEU A CA 1
ATOM 737 C C . LEU A 1 91 ? 13.413 -12.781 -14.064 1.00 87.62 91 LEU A C 1
ATOM 739 O O . LEU A 1 91 ? 13.352 -13.919 -13.609 1.00 87.62 91 LEU A O 1
ATOM 743 N N . HIS A 1 92 ? 13.017 -12.495 -15.305 1.00 85.38 92 HIS A N 1
ATOM 744 C CA . HIS A 1 92 ? 12.555 -13.526 -16.230 1.00 85.38 92 HIS A CA 1
ATOM 745 C C . HIS A 1 92 ? 13.654 -14.560 -16.539 1.00 85.38 92 HIS A C 1
ATOM 747 O O . HIS A 1 92 ? 13.369 -15.753 -16.565 1.00 85.38 92 HIS A O 1
ATOM 753 N N . VAL A 1 93 ? 14.906 -14.132 -16.741 1.00 88.50 93 VAL A N 1
ATOM 754 C CA . VAL A 1 93 ? 16.047 -15.049 -16.921 1.00 88.50 93 VAL A CA 1
ATOM 755 C C . VAL A 1 93 ? 16.228 -15.926 -15.679 1.00 88.50 93 VAL A C 1
ATOM 757 O O . VAL A 1 93 ? 16.313 -17.143 -15.808 1.00 88.50 93 VAL A O 1
ATOM 760 N N . ALA A 1 94 ? 16.217 -15.335 -14.482 1.00 87.38 94 ALA A N 1
ATOM 761 C CA . ALA A 1 94 ? 16.374 -16.061 -13.220 1.00 87.38 94 ALA A CA 1
ATOM 762 C C . ALA A 1 94 ? 15.271 -17.108 -12.977 1.00 87.38 94 ALA A C 1
ATOM 764 O O . ALA A 1 94 ? 15.533 -18.143 -12.376 1.00 87.38 94 ALA A O 1
ATOM 765 N N . ASN A 1 95 ? 14.058 -16.863 -13.477 1.00 83.44 95 ASN A N 1
ATOM 766 C CA . ASN A 1 95 ? 12.926 -17.787 -13.368 1.00 83.44 95 ASN A CA 1
ATOM 767 C C . ASN A 1 95 ? 12.812 -18.769 -14.549 1.00 83.44 95 ASN A C 1
ATOM 769 O O . ASN A 1 95 ? 11.868 -19.554 -14.597 1.00 83.44 95 ASN A O 1
ATOM 773 N N . ASN A 1 96 ? 13.720 -18.711 -15.527 1.00 81.69 96 ASN A N 1
ATOM 774 C CA . ASN A 1 96 ? 13.705 -19.611 -16.677 1.00 81.69 96 ASN A CA 1
ATOM 775 C C . ASN A 1 96 ? 14.129 -21.034 -16.272 1.00 81.69 96 ASN A C 1
ATOM 777 O O . ASN A 1 96 ? 15.023 -21.197 -15.451 1.00 81.69 96 ASN A O 1
ATOM 781 N N . GLU A 1 97 ? 13.540 -22.069 -16.869 1.00 84.31 97 GLU A N 1
ATOM 782 C CA . GLU A 1 97 ? 13.911 -23.465 -16.577 1.00 84.31 97 GLU A CA 1
ATOM 783 C C . GLU A 1 97 ? 15.272 -23.866 -17.182 1.00 84.31 97 GLU A C 1
ATOM 785 O O . GLU A 1 97 ? 15.895 -24.831 -16.741 1.00 84.31 97 GLU A O 1
ATOM 790 N N . ASN A 1 98 ? 15.759 -23.133 -18.188 1.00 90.44 98 ASN A N 1
ATOM 791 C CA . ASN A 1 98 ? 17.014 -23.430 -18.870 1.00 90.44 98 ASN A CA 1
ATOM 792 C C . ASN A 1 98 ? 18.225 -22.858 -18.110 1.00 90.44 98 ASN A C 1
ATOM 794 O O . ASN A 1 98 ? 18.563 -21.680 -18.246 1.00 90.44 98 ASN A O 1
ATOM 798 N N . PHE A 1 99 ? 18.913 -23.726 -17.367 1.00 92.38 99 PHE A N 1
ATOM 799 C CA . PHE A 1 99 ? 20.126 -23.385 -16.617 1.00 92.38 99 PHE A CA 1
ATOM 800 C C . PHE A 1 99 ? 21.271 -22.867 -17.503 1.00 92.38 99 PHE A C 1
ATOM 802 O O . PHE A 1 99 ? 21.931 -21.895 -17.149 1.00 92.38 99 PHE A O 1
ATOM 809 N N . GLU A 1 100 ? 21.482 -23.453 -18.685 1.00 94.31 100 GLU A N 1
ATOM 810 C CA . GLU A 1 100 ? 22.535 -23.013 -19.612 1.00 94.31 100 GLU A CA 1
ATOM 811 C C . GLU A 1 100 ? 22.282 -21.572 -20.086 1.00 94.31 100 GLU A C 1
ATOM 813 O O . GLU A 1 100 ? 23.195 -20.750 -20.167 1.00 94.31 100 GLU A O 1
ATOM 818 N N . TYR A 1 101 ? 21.018 -21.219 -20.340 1.00 90.06 101 TYR A N 1
ATOM 819 C CA . TYR A 1 101 ? 20.638 -19.845 -20.664 1.00 90.06 101 TYR A CA 1
ATOM 820 C C . TYR A 1 101 ? 20.908 -18.883 -19.496 1.00 90.06 101 TYR A C 1
ATOM 822 O O . TYR A 1 101 ? 21.420 -17.784 -19.721 1.00 90.06 101 TYR A O 1
ATOM 830 N N . GLN A 1 102 ? 20.617 -19.292 -18.257 1.00 92.19 102 GLN A N 1
ATOM 831 C CA . GLN A 1 102 ? 20.914 -18.499 -17.059 1.00 92.19 102 GLN A CA 1
ATOM 832 C C . GLN A 1 102 ? 22.417 -18.246 -16.903 1.00 92.19 102 GLN A C 1
ATOM 834 O O . GLN A 1 102 ? 22.832 -17.100 -16.710 1.00 92.19 102 GLN A O 1
ATOM 839 N N . GLU A 1 103 ? 23.229 -19.298 -17.022 1.00 93.81 103 GLU A N 1
ATOM 840 C CA . GLU A 1 103 ? 24.685 -19.230 -16.895 1.00 93.81 103 GLU A CA 1
ATOM 841 C C . GLU A 1 103 ? 25.304 -18.349 -17.988 1.00 93.81 103 GLU A C 1
ATOM 843 O O . GLU A 1 103 ? 26.100 -17.456 -17.687 1.00 93.81 103 GLU A O 1
ATOM 848 N N . ASN A 1 104 ? 24.875 -18.513 -19.242 1.00 93.94 104 ASN A N 1
ATOM 849 C CA . ASN A 1 104 ? 25.342 -17.702 -20.368 1.00 93.94 104 ASN A CA 1
ATOM 850 C C . ASN A 1 104 ? 25.011 -16.212 -20.192 1.00 93.94 104 ASN A C 1
ATOM 852 O O . ASN A 1 104 ? 25.846 -15.345 -20.455 1.00 93.94 104 ASN A O 1
ATOM 856 N N . VAL A 1 105 ? 23.803 -15.886 -19.720 1.00 92.88 105 VAL A N 1
ATOM 857 C CA . VAL A 1 105 ? 23.424 -14.490 -19.457 1.00 92.88 105 VAL A CA 1
ATOM 858 C C . VAL A 1 105 ? 24.237 -13.913 -18.296 1.00 92.88 105 VAL A C 1
ATOM 860 O O . VAL A 1 105 ? 24.738 -12.791 -18.399 1.00 92.88 105 VAL A O 1
ATOM 863 N N . LEU A 1 106 ? 24.403 -14.663 -17.203 1.00 93.00 106 LEU A N 1
ATOM 864 C CA . LEU A 1 106 ? 25.148 -14.204 -16.031 1.00 93.00 106 LEU A CA 1
ATOM 865 C C . LEU A 1 106 ? 26.622 -13.951 -16.362 1.00 93.00 106 LEU A C 1
ATOM 867 O O . LEU A 1 106 ? 27.153 -12.889 -16.033 1.00 93.00 106 LEU A O 1
ATOM 871 N N . THR A 1 107 ? 27.268 -14.892 -17.049 1.00 93.50 107 THR A N 1
ATOM 872 C CA . THR A 1 107 ? 28.678 -14.785 -17.453 1.00 93.50 107 THR A CA 1
ATOM 873 C C . THR A 1 107 ? 28.911 -13.677 -18.482 1.00 93.50 107 THR A C 1
ATOM 875 O O . THR A 1 107 ? 29.960 -13.037 -18.445 1.00 93.50 107 THR A O 1
ATOM 878 N N . ALA A 1 108 ? 27.931 -13.369 -19.340 1.00 92.50 108 ALA A N 1
ATOM 879 C CA . ALA A 1 108 ? 28.010 -12.244 -20.272 1.00 92.50 108 ALA A CA 1
ATOM 880 C C . ALA A 1 108 ? 27.843 -10.875 -19.586 1.00 92.50 108 ALA A C 1
ATOM 882 O O . ALA A 1 108 ? 28.516 -9.909 -19.954 1.00 92.50 108 ALA A O 1
ATOM 883 N N . ILE A 1 109 ? 26.950 -10.767 -18.596 1.00 92.38 109 ILE A N 1
ATOM 884 C CA . ILE A 1 109 ? 26.616 -9.487 -17.950 1.00 92.38 109 ILE A CA 1
ATOM 885 C C . ILE A 1 109 ? 27.592 -9.140 -16.827 1.00 92.38 109 ILE A C 1
ATOM 887 O O . ILE A 1 109 ? 27.966 -7.973 -16.692 1.00 92.38 109 ILE A O 1
ATOM 891 N N . LEU A 1 110 ? 28.020 -10.121 -16.026 1.00 88.00 110 LEU A N 1
ATOM 892 C CA . LEU A 1 110 ? 28.832 -9.882 -14.831 1.00 88.00 110 LEU A CA 1
ATOM 893 C C . LEU A 1 110 ? 30.111 -9.069 -15.120 1.00 88.00 110 LEU A C 1
ATOM 895 O O . LEU A 1 110 ? 30.335 -8.085 -14.409 1.00 88.00 110 LEU A O 1
ATOM 899 N N . PRO A 1 111 ? 30.909 -9.361 -16.168 1.00 90.25 111 PRO A N 1
ATOM 900 C CA . PRO A 1 111 ? 32.088 -8.560 -16.499 1.00 90.25 111 PRO A CA 1
ATOM 901 C C . PRO A 1 111 ? 31.747 -7.108 -16.860 1.00 90.25 111 PRO A C 1
ATOM 903 O O . PRO A 1 111 ? 32.503 -6.201 -16.525 1.00 90.25 111 PRO A O 1
ATOM 906 N N . GLN A 1 112 ? 30.591 -6.876 -17.494 1.00 85.81 112 GLN A N 1
ATOM 907 C CA . GLN A 1 112 ? 30.146 -5.548 -17.933 1.00 85.81 112 GLN A CA 1
ATOM 908 C C . GLN A 1 112 ? 29.701 -4.670 -16.758 1.00 85.81 112 GLN A C 1
ATOM 910 O O . GLN A 1 112 ? 29.906 -3.458 -16.774 1.00 85.81 112 GLN A O 1
ATOM 915 N N . ILE A 1 113 ? 29.099 -5.271 -15.725 1.00 87.50 113 ILE A N 1
ATOM 916 C CA . ILE A 1 113 ? 28.605 -4.535 -14.550 1.00 87.50 113 ILE A CA 1
ATOM 917 C C . ILE A 1 113 ? 29.617 -4.463 -13.399 1.00 87.50 113 ILE A C 1
ATOM 919 O O . ILE A 1 113 ? 29.519 -3.569 -12.559 1.00 87.50 113 ILE A O 1
ATOM 923 N N . SER A 1 114 ? 30.613 -5.354 -13.376 1.00 83.44 114 SER A N 1
ATOM 924 C CA . SER A 1 114 ? 31.631 -5.429 -12.316 1.00 83.44 114 SER A CA 1
ATOM 925 C C . SER A 1 114 ? 32.334 -4.100 -11.995 1.00 83.44 114 SER A C 1
ATOM 927 O O . SER A 1 114 ? 32.491 -3.793 -10.810 1.00 83.44 114 SER A O 1
ATOM 929 N N . PRO A 1 115 ? 32.696 -3.251 -12.982 1.00 86.06 115 PRO A N 1
ATOM 930 C CA . PRO A 1 115 ? 33.308 -1.948 -12.711 1.00 86.06 115 PRO A CA 1
ATOM 931 C C . PRO A 1 115 ? 32.434 -1.011 -11.862 1.00 86.06 115 PRO A C 1
ATOM 933 O O . PRO A 1 115 ? 32.956 -0.159 -11.142 1.00 86.06 115 PRO A O 1
ATOM 936 N N . PHE A 1 116 ? 31.109 -1.174 -11.906 1.00 82.12 116 PHE A N 1
ATOM 937 C CA . PHE A 1 116 ? 30.169 -0.316 -11.185 1.00 82.12 116 PHE A CA 1
ATOM 938 C C . PHE A 1 116 ? 29.971 -0.731 -9.722 1.00 82.12 116 PHE A C 1
ATOM 940 O O . PHE A 1 116 ? 29.537 0.097 -8.926 1.00 82.12 116 PHE A O 1
ATOM 947 N N . PHE A 1 117 ? 30.337 -1.956 -9.326 1.00 78.06 117 PHE A N 1
ATOM 948 C CA . PHE A 1 117 ? 30.230 -2.390 -7.926 1.00 78.06 117 PHE A CA 1
ATOM 949 C C . PHE A 1 117 ? 31.193 -1.640 -6.995 1.00 78.06 117 PHE A C 1
ATOM 951 O O . PHE A 1 117 ? 30.865 -1.390 -5.837 1.00 78.06 117 PHE A O 1
ATOM 958 N N . ASN A 1 118 ? 32.354 -1.224 -7.511 1.00 67.31 118 ASN A N 1
ATOM 959 C CA . ASN A 1 118 ? 33.367 -0.486 -6.748 1.00 67.31 118 ASN A CA 1
ATOM 960 C C . ASN A 1 118 ? 33.238 1.041 -6.878 1.00 67.31 118 ASN A C 1
ATOM 962 O O . ASN A 1 118 ? 33.924 1.792 -6.177 1.00 67.31 118 ASN A O 1
ATOM 966 N N . ALA A 1 119 ? 32.347 1.522 -7.749 1.00 65.44 119 ALA A N 1
ATOM 967 C CA . ALA A 1 119 ? 32.051 2.937 -7.888 1.00 65.44 119 ALA A CA 1
ATOM 968 C C . ALA A 1 119 ? 31.187 3.390 -6.700 1.00 65.44 119 ALA A C 1
ATOM 970 O O . ALA A 1 119 ? 29.960 3.374 -6.752 1.00 65.44 119 ALA A O 1
ATOM 971 N N . LYS A 1 120 ? 31.821 3.795 -5.590 1.00 55.72 120 LYS A N 1
ATOM 972 C CA . LYS A 1 120 ? 31.108 4.474 -4.497 1.00 55.72 120 LYS A CA 1
ATOM 973 C C . LYS A 1 120 ? 30.304 5.633 -5.092 1.00 55.72 120 LYS A C 1
ATOM 975 O O . LYS A 1 120 ? 30.883 6.480 -5.774 1.00 55.72 120 LYS A O 1
ATOM 980 N N . ASN A 1 121 ? 29.003 5.688 -4.800 1.00 53.41 121 ASN A N 1
ATOM 981 C CA . ASN A 1 121 ? 28.134 6.826 -5.102 1.00 53.41 121 ASN A CA 1
ATOM 982 C C . ASN A 1 121 ? 28.715 8.090 -4.441 1.00 53.41 121 ASN A C 1
ATOM 984 O O . ASN A 1 121 ? 28.390 8.409 -3.298 1.00 53.41 121 ASN A O 1
ATOM 988 N N . LYS A 1 122 ? 29.623 8.793 -5.128 1.00 47.62 122 LYS A N 1
ATOM 989 C CA . LYS A 1 122 ? 30.219 10.052 -4.672 1.00 47.62 122 LYS A CA 1
ATOM 990 C C . LYS A 1 122 ? 29.174 11.161 -4.786 1.00 47.62 122 LYS A C 1
ATOM 992 O O . LYS A 1 122 ? 29.217 11.985 -5.690 1.00 47.62 122 LYS A O 1
ATOM 997 N N . SER A 1 123 ? 28.231 11.187 -3.852 1.00 45.47 123 SER A N 1
ATOM 998 C CA . SER A 1 123 ? 27.458 12.388 -3.551 1.00 45.47 123 SER A CA 1
ATOM 999 C C . SER A 1 123 ? 28.201 13.186 -2.483 1.00 45.47 123 SER A C 1
ATOM 1001 O O . SER A 1 123 ? 27.814 13.203 -1.317 1.00 45.47 123 SER A O 1
ATOM 1003 N N . THR A 1 124 ? 29.309 13.822 -2.856 1.00 36.97 124 THR A N 1
ATOM 1004 C CA . THR A 1 124 ? 29.853 14.952 -2.092 1.00 36.97 124 THR A CA 1
ATOM 1005 C C . THR A 1 124 ? 30.702 15.805 -3.024 1.00 36.97 124 THR A C 1
ATOM 1007 O O . THR A 1 124 ? 31.652 15.319 -3.633 1.00 36.97 124 THR A O 1
ATOM 1010 N N . MET A 1 125 ? 30.315 17.071 -3.179 1.00 43.25 125 MET A N 1
ATOM 1011 C CA . MET A 1 125 ? 31.060 18.054 -3.956 1.00 43.25 125 MET A CA 1
ATOM 1012 C C . MET A 1 125 ? 32.383 18.371 -3.256 1.00 43.25 125 MET A C 1
ATOM 1014 O O . MET A 1 125 ? 32.368 19.140 -2.307 1.00 43.25 125 MET A O 1
ATOM 1018 N N . VAL A 1 126 ? 33.503 17.812 -3.725 1.00 33.56 126 VAL A N 1
ATOM 1019 C CA . VAL A 1 126 ? 34.846 18.413 -3.617 1.00 33.56 126 VAL A CA 1
ATOM 1020 C C . VAL A 1 126 ? 35.676 17.973 -4.833 1.00 33.56 126 VAL A C 1
ATOM 1022 O O . VAL A 1 126 ? 35.589 16.839 -5.300 1.00 33.56 126 VAL A O 1
ATOM 1025 N N . SER A 1 127 ? 36.427 18.931 -5.359 1.00 45.03 127 SER A N 1
ATOM 1026 C CA . SER A 1 127 ? 37.243 18.972 -6.572 1.00 45.03 127 SER A CA 1
ATOM 1027 C C . SER A 1 127 ? 38.247 17.812 -6.745 1.00 45.03 127 SER A C 1
ATOM 1029 O O . SER A 1 127 ? 39.161 17.702 -5.940 1.00 45.03 127 SER A O 1
ATOM 1031 N N . GLN A 1 128 ? 38.106 17.064 -7.858 1.00 38.25 128 GLN A N 1
ATOM 1032 C CA . GLN A 1 128 ? 39.115 16.283 -8.631 1.00 38.25 128 GLN A CA 1
ATOM 1033 C C . GLN A 1 128 ? 39.989 15.211 -7.909 1.00 38.25 128 GLN A C 1
ATOM 1035 O O . GLN A 1 128 ? 40.088 15.225 -6.688 1.00 38.25 128 GLN A O 1
ATOM 1040 N N . PRO A 1 129 ? 40.606 14.218 -8.610 1.00 39.50 129 PRO A N 1
ATOM 1041 C CA . PRO A 1 129 ? 40.900 14.118 -10.045 1.00 39.50 129 PRO A CA 1
ATOM 1042 C C . PRO A 1 129 ? 40.165 12.991 -10.795 1.00 39.50 129 PRO A C 1
ATOM 1044 O O . PRO A 1 129 ? 39.418 12.190 -10.231 1.00 39.50 129 PRO A O 1
ATOM 1047 N N . ASP A 1 130 ? 40.356 13.023 -12.110 1.00 40.25 130 ASP A N 1
ATOM 1048 C CA . ASP A 1 130 ? 39.576 12.392 -13.166 1.00 40.25 130 ASP A CA 1
ATOM 1049 C C . ASP A 1 130 ? 39.378 10.871 -13.042 1.00 40.25 130 ASP A C 1
ATOM 1051 O O . ASP A 1 130 ? 40.318 10.084 -12.972 1.00 40.25 130 ASP A O 1
ATOM 1055 N N . ILE A 1 131 ? 38.116 10.446 -13.165 1.00 43.69 131 ILE A N 1
ATOM 1056 C CA . ILE A 1 131 ? 37.690 9.045 -13.368 1.00 43.69 131 ILE A CA 1
ATOM 1057 C C . ILE A 1 131 ? 38.069 8.549 -14.789 1.00 43.69 131 ILE A C 1
ATOM 1059 O O . ILE A 1 131 ? 37.780 7.422 -15.177 1.00 43.69 131 ILE A O 1
ATOM 1063 N N . SER A 1 132 ? 38.751 9.370 -15.591 1.00 40.59 132 SER A N 1
ATOM 1064 C CA . SER A 1 132 ? 39.064 9.078 -16.993 1.00 40.59 132 SER A CA 1
ATOM 1065 C C . SER A 1 132 ? 40.172 8.038 -17.202 1.00 40.59 132 SER A C 1
ATOM 1067 O O . SER A 1 132 ? 40.332 7.587 -18.331 1.00 40.59 132 SER A O 1
ATOM 1069 N N . ASN A 1 133 ? 40.913 7.647 -16.157 1.00 40.94 133 ASN A N 1
ATOM 1070 C CA . ASN A 1 133 ? 42.146 6.862 -16.308 1.00 40.94 133 ASN A CA 1
ATOM 1071 C C . ASN A 1 133 ? 42.023 5.357 -15.993 1.00 40.94 133 ASN A C 1
ATOM 1073 O O . ASN A 1 133 ? 43.021 4.652 -16.088 1.00 40.94 133 ASN A O 1
ATOM 1077 N N . THR A 1 134 ? 40.838 4.841 -15.644 1.00 43.25 134 THR A N 1
ATOM 1078 C CA . THR A 1 134 ? 40.618 3.384 -15.456 1.00 43.25 134 THR A CA 1
ATOM 1079 C C . THR A 1 134 ? 39.475 2.796 -16.279 1.00 43.25 134 THR A C 1
ATOM 1081 O O . THR A 1 134 ? 39.351 1.576 -16.346 1.00 43.25 134 THR A O 1
ATOM 1084 N N . LEU A 1 135 ? 38.662 3.622 -16.944 1.00 47.03 135 LEU A N 1
ATOM 1085 C CA . LEU A 1 135 ? 37.789 3.147 -18.015 1.00 47.03 135 LEU A CA 1
ATOM 1086 C C . LEU A 1 135 ? 38.541 3.308 -19.332 1.00 47.03 135 LEU A C 1
ATOM 1088 O O . LEU A 1 135 ? 38.791 4.437 -19.753 1.00 47.03 135 LEU A O 1
ATOM 1092 N N . ASP A 1 136 ? 38.867 2.195 -19.988 1.00 38.69 136 ASP A N 1
ATOM 1093 C CA . ASP A 1 136 ? 39.354 2.209 -21.364 1.00 38.69 136 ASP A CA 1
ATOM 1094 C C . ASP A 1 136 ? 38.383 3.018 -22.232 1.00 38.69 136 ASP A C 1
ATOM 1096 O O . ASP A 1 136 ? 37.262 2.609 -22.550 1.00 38.69 136 ASP A O 1
ATOM 1100 N N . LYS A 1 137 ? 38.833 4.219 -22.601 1.00 43.28 137 LYS A N 1
ATOM 1101 C CA . LYS A 1 137 ? 38.096 5.221 -23.381 1.00 43.28 137 LYS A CA 1
ATOM 1102 C C . LYS A 1 137 ? 37.703 4.706 -24.776 1.00 43.28 137 LYS A C 1
ATOM 1104 O O . LYS A 1 137 ? 36.938 5.363 -25.473 1.00 43.28 137 LYS A O 1
ATOM 1109 N N . SER A 1 138 ? 38.228 3.547 -25.181 1.00 41.72 138 SER A N 1
ATOM 1110 C CA . SER A 1 138 ? 38.001 2.880 -26.464 1.00 41.72 138 SER A CA 1
ATOM 1111 C C . SER A 1 138 ? 36.735 2.010 -26.514 1.00 41.72 138 SER A C 1
ATOM 1113 O O . SER A 1 138 ? 36.252 1.753 -27.613 1.00 41.72 138 SER A O 1
ATOM 1115 N N . LEU A 1 139 ? 36.161 1.593 -25.373 1.00 45.84 139 LEU A N 1
ATOM 1116 C CA . LEU A 1 139 ? 34.944 0.755 -25.336 1.00 45.84 139 LEU A CA 1
ATOM 1117 C C . LEU A 1 139 ? 33.635 1.555 -25.256 1.00 45.84 139 LEU A C 1
ATOM 1119 O O . LEU A 1 139 ? 32.561 1.020 -25.523 1.00 45.84 139 LEU A O 1
ATOM 1123 N N . TYR A 1 140 ? 33.719 2.846 -24.934 1.00 46.00 140 TYR A N 1
ATOM 1124 C CA . TYR A 1 140 ? 32.574 3.749 -24.838 1.00 46.00 140 TYR A CA 1
ATOM 1125 C C . TYR A 1 140 ? 32.707 4.845 -25.892 1.00 46.00 140 TYR A C 1
ATOM 1127 O O . TYR A 1 140 ? 33.023 5.998 -25.593 1.00 46.00 140 TYR A O 1
ATOM 1135 N N . SER A 1 141 ? 32.480 4.483 -27.156 1.00 41.16 141 SER A N 1
ATOM 1136 C CA . SER A 1 141 ? 32.200 5.475 -28.191 1.00 41.16 141 SER A CA 1
ATOM 1137 C C . SER A 1 141 ? 31.020 6.354 -27.753 1.00 41.16 141 SER A C 1
ATOM 1139 O O . SER A 1 141 ? 30.149 5.905 -27.011 1.00 41.16 141 SER A O 1
ATOM 1141 N N . ASN A 1 142 ? 31.027 7.617 -28.188 1.00 43.00 142 ASN A N 1
ATOM 1142 C CA . ASN A 1 142 ? 30.118 8.728 -27.854 1.00 43.00 142 ASN A CA 1
ATOM 1143 C C . ASN A 1 142 ? 28.600 8.456 -28.042 1.00 43.00 142 ASN A C 1
ATOM 1145 O O . ASN A 1 142 ? 27.920 9.194 -28.757 1.00 43.00 142 ASN A O 1
ATOM 1149 N N . HIS A 1 143 ? 28.033 7.423 -27.425 1.00 53.50 143 HIS A N 1
ATOM 1150 C CA . HIS A 1 143 ? 26.629 7.062 -27.564 1.00 53.50 143 HIS A CA 1
ATOM 1151 C C . HIS A 1 143 ? 25.872 7.395 -26.283 1.00 53.50 143 HIS A C 1
ATOM 1153 O O . HIS A 1 143 ? 26.136 6.866 -25.205 1.00 53.50 143 HIS A O 1
ATOM 1159 N N . SER A 1 144 ? 24.895 8.291 -26.416 1.00 67.62 144 SER A N 1
ATOM 1160 C CA . SER A 1 144 ? 23.853 8.487 -25.413 1.00 67.62 144 SER A CA 1
ATOM 1161 C C . SER A 1 144 ? 23.104 7.178 -25.163 1.00 67.62 144 SER A C 1
ATOM 1163 O O . SER A 1 144 ? 22.953 6.371 -26.081 1.00 67.62 144 SER A O 1
ATOM 1165 N N . ALA A 1 145 ? 22.602 6.984 -23.940 1.00 77.88 145 ALA A N 1
ATOM 1166 C CA . ALA A 1 145 ? 21.748 5.845 -23.604 1.00 77.88 145 ALA A CA 1
ATOM 1167 C C . ALA A 1 145 ? 20.609 5.676 -24.635 1.00 77.88 145 ALA A C 1
ATOM 1169 O O . ALA A 1 145 ? 20.081 6.684 -25.122 1.00 77.88 145 ALA A O 1
ATOM 1170 N N . PRO A 1 146 ? 20.215 4.432 -24.967 1.00 85.06 146 PRO A N 1
ATOM 1171 C CA . PRO A 1 146 ? 19.144 4.206 -25.923 1.00 85.06 146 PRO A CA 1
ATOM 1172 C C . PRO A 1 146 ? 17.830 4.745 -25.354 1.00 85.06 146 PRO A C 1
ATOM 1174 O O . PRO A 1 146 ? 17.616 4.752 -24.139 1.00 85.06 146 PRO A O 1
ATOM 1177 N N . SER A 1 147 ? 16.925 5.173 -26.228 1.00 87.25 147 SER A N 1
ATOM 1178 C CA . SER A 1 147 ? 15.578 5.560 -25.813 1.00 87.25 147 SER A CA 1
ATOM 1179 C C . SER A 1 147 ? 14.805 4.358 -25.259 1.00 87.25 147 SER A C 1
ATOM 1181 O O . SER A 1 147 ? 15.107 3.199 -25.572 1.00 87.25 147 SER A O 1
ATOM 1183 N N . TYR A 1 148 ? 13.754 4.630 -24.481 1.00 88.12 148 TYR A N 1
ATOM 1184 C CA . TYR A 1 148 ? 12.833 3.576 -24.041 1.00 88.12 148 TYR A CA 1
ATOM 1185 C C . TYR A 1 148 ? 12.183 2.838 -25.214 1.00 88.12 148 TYR A C 1
ATOM 1187 O O . TYR A 1 148 ? 12.062 1.611 -25.204 1.00 88.12 148 TYR A O 1
ATOM 1195 N N . PHE A 1 149 ? 11.859 3.580 -26.272 1.00 88.94 149 PHE A N 1
ATOM 1196 C CA . PHE A 1 149 ? 11.260 3.044 -27.484 1.00 88.94 149 PHE A CA 1
ATOM 1197 C C . PHE A 1 149 ? 12.158 2.010 -28.186 1.00 88.94 149 PHE A C 1
ATOM 1199 O O . PHE A 1 149 ? 11.671 0.943 -28.569 1.00 88.94 149 PHE A O 1
ATOM 1206 N N . ILE A 1 150 ? 13.466 2.279 -28.328 1.00 88.94 150 ILE A N 1
ATOM 1207 C CA . ILE A 1 150 ? 14.418 1.352 -28.970 1.00 88.94 150 ILE A CA 1
ATOM 1208 C C . ILE A 1 150 ? 14.501 0.053 -28.174 1.00 88.94 150 ILE A C 1
ATOM 1210 O O . ILE A 1 150 ? 14.288 -1.023 -28.735 1.00 88.94 150 ILE A O 1
ATOM 1214 N N . LEU A 1 151 ? 14.762 0.143 -26.867 1.00 88.44 151 LEU A N 1
ATOM 1215 C CA . LEU A 1 151 ? 14.962 -1.045 -26.040 1.00 88.44 151 LEU A CA 1
ATOM 1216 C C . LEU A 1 151 ? 13.676 -1.880 -25.936 1.00 88.44 151 LEU A C 1
ATOM 1218 O O . LEU A 1 151 ? 13.723 -3.104 -26.037 1.00 88.44 151 LEU A O 1
ATOM 1222 N N . LYS A 1 152 ? 12.506 -1.243 -25.829 1.00 87.31 152 LYS A N 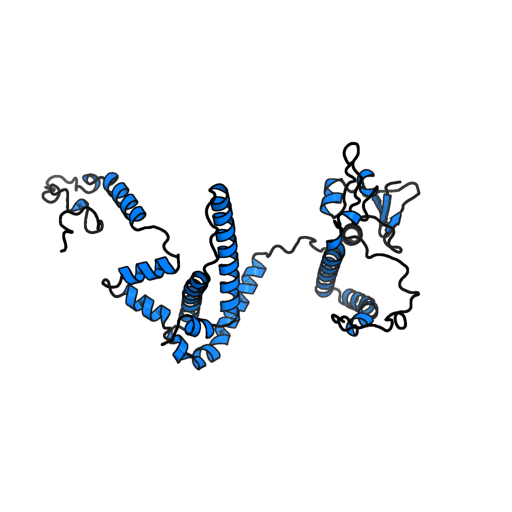1
ATOM 1223 C CA . LYS A 1 152 ? 11.226 -1.962 -25.795 1.00 87.31 152 LYS A CA 1
ATOM 1224 C C . LYS A 1 152 ? 10.907 -2.626 -27.131 1.00 87.31 152 LYS A C 1
ATOM 1226 O O . LYS A 1 152 ? 10.389 -3.741 -27.158 1.00 87.31 152 LYS A O 1
ATOM 1231 N N . THR A 1 153 ? 11.263 -1.980 -28.242 1.00 88.94 153 THR A N 1
ATOM 1232 C CA . THR A 1 153 ? 11.135 -2.574 -29.577 1.00 88.94 153 THR A CA 1
ATOM 1233 C C . THR A 1 153 ? 12.026 -3.805 -29.708 1.00 88.94 153 THR A C 1
ATOM 1235 O O . THR A 1 153 ? 11.538 -4.848 -30.134 1.00 88.94 153 THR A O 1
ATOM 1238 N N . VAL A 1 154 ? 13.287 -3.729 -29.273 1.00 89.06 154 VAL A N 1
ATOM 1239 C CA . VAL A 1 154 ? 14.210 -4.877 -29.205 1.00 89.06 154 VAL A CA 1
ATOM 1240 C C . VAL A 1 154 ? 13.585 -6.049 -28.447 1.00 89.06 154 VAL A C 1
ATOM 1242 O O . VAL A 1 154 ? 13.522 -7.161 -28.973 1.00 89.06 154 VAL A O 1
ATOM 1245 N N . MET A 1 155 ? 13.064 -5.792 -27.246 1.00 87.19 155 MET A N 1
ATOM 1246 C CA . MET A 1 155 ? 12.480 -6.837 -26.405 1.00 87.19 155 MET A CA 1
ATOM 1247 C C . MET A 1 155 ? 11.251 -7.484 -27.067 1.00 87.19 155 MET A C 1
ATOM 1249 O O . MET A 1 155 ? 11.153 -8.710 -27.127 1.00 87.19 155 MET A O 1
ATOM 1253 N N . LYS A 1 156 ? 10.352 -6.676 -27.654 1.00 87.00 156 LYS A N 1
ATOM 1254 C CA . LYS A 1 156 ? 9.177 -7.175 -28.393 1.00 87.00 156 LYS A CA 1
ATOM 1255 C C . LYS A 1 156 ? 9.557 -7.951 -29.655 1.00 87.00 156 LYS A C 1
ATOM 1257 O O . LYS A 1 156 ? 8.923 -8.954 -29.972 1.00 87.00 156 LYS A O 1
ATOM 1262 N N . LEU A 1 157 ? 10.577 -7.512 -30.397 1.00 87.12 157 LEU A N 1
ATOM 1263 C CA . LEU A 1 157 ? 11.050 -8.223 -31.587 1.00 87.12 157 LEU A CA 1
ATOM 1264 C C . LEU A 1 157 ? 11.578 -9.612 -31.213 1.00 87.12 157 LEU A C 1
ATOM 1266 O O . LEU A 1 157 ? 11.261 -10.581 -31.905 1.00 87.12 157 LEU A O 1
ATOM 1270 N N . ASN A 1 158 ? 12.312 -9.726 -30.112 1.00 85.12 158 ASN A N 1
ATOM 1271 C CA . ASN A 1 158 ? 12.830 -11.002 -29.622 1.00 85.12 158 ASN A CA 1
ATOM 1272 C C . ASN A 1 158 ? 11.789 -11.858 -28.882 1.00 85.12 158 ASN A C 1
ATOM 1274 O O . ASN A 1 158 ? 12.146 -12.916 -28.382 1.00 85.12 158 ASN A O 1
ATOM 1278 N N . GLN A 1 159 ? 10.515 -11.439 -28.850 1.00 82.88 159 GLN A N 1
ATOM 1279 C CA . GLN A 1 159 ? 9.412 -12.169 -28.208 1.00 82.88 159 GLN A CA 1
ATOM 1280 C C . GLN A 1 159 ? 9.699 -12.511 -26.742 1.00 82.88 159 GLN A C 1
ATOM 1282 O O . GLN A 1 159 ? 9.292 -13.554 -26.241 1.00 82.88 159 GLN A O 1
ATOM 1287 N N . ILE A 1 160 ? 10.411 -11.621 -26.050 1.00 80.00 160 ILE A N 1
ATOM 1288 C CA . ILE A 1 160 ? 10.716 -11.801 -24.638 1.00 80.00 160 ILE A CA 1
ATOM 1289 C C . ILE A 1 160 ? 9.395 -11.653 -23.860 1.00 80.00 160 ILE A C 1
ATOM 1291 O O . ILE A 1 160 ? 8.770 -10.591 -23.960 1.00 80.00 160 ILE A O 1
ATOM 1295 N N . PRO A 1 161 ? 8.947 -12.679 -23.110 1.00 66.44 161 PRO A N 1
ATOM 1296 C CA . PRO A 1 161 ? 7.622 -12.718 -22.492 1.00 66.44 161 PRO A CA 1
ATOM 1297 C C . PRO A 1 161 ? 7.611 -11.925 -21.176 1.00 66.44 161 PRO A C 1
ATOM 1299 O O . PRO A 1 161 ? 7.347 -12.451 -20.102 1.00 66.44 161 PRO A O 1
ATOM 1302 N N . ILE A 1 162 ? 7.940 -10.636 -21.255 1.00 68.12 162 ILE A N 1
ATOM 1303 C CA . ILE A 1 162 ? 7.829 -9.699 -20.138 1.00 68.12 162 ILE A CA 1
ATOM 1304 C C . ILE A 1 162 ? 6.578 -8.862 -20.360 1.00 68.12 162 ILE A C 1
ATOM 1306 O O . ILE A 1 162 ? 6.445 -8.179 -21.379 1.00 68.12 162 ILE A O 1
ATOM 1310 N N . GLU A 1 163 ? 5.681 -8.854 -19.380 1.00 60.09 163 GLU A N 1
ATOM 1311 C CA . GLU A 1 163 ? 4.646 -7.832 -19.314 1.00 60.09 163 GLU A CA 1
ATOM 1312 C C . GLU A 1 163 ? 5.315 -6.484 -19.017 1.00 60.09 163 GLU A C 1
ATOM 1314 O O . GLU A 1 163 ? 5.838 -6.232 -17.936 1.00 60.09 163 GLU A O 1
ATOM 1319 N N . PHE A 1 164 ? 5.331 -5.594 -20.010 1.00 58.38 164 PHE A N 1
ATOM 1320 C CA . PHE A 1 164 ? 5.860 -4.231 -19.861 1.00 58.38 164 PHE A CA 1
ATOM 1321 C C . PHE A 1 164 ? 4.889 -3.288 -19.137 1.00 58.38 164 PHE A C 1
ATOM 1323 O O . PHE A 1 164 ? 5.030 -2.067 -19.259 1.00 58.38 164 PHE A O 1
ATOM 1330 N N . GLN A 1 165 ? 3.873 -3.831 -18.468 1.00 52.62 165 GLN A N 1
ATOM 1331 C CA . GLN A 1 165 ? 2.943 -3.040 -17.680 1.00 52.62 165 GLN A CA 1
ATOM 1332 C C . GLN A 1 165 ? 3.676 -2.522 -16.438 1.00 52.62 165 GLN A C 1
ATOM 1334 O O . GLN A 1 165 ? 4.533 -3.201 -15.868 1.00 52.62 165 GLN A O 1
ATOM 1339 N N . GLU A 1 166 ? 3.389 -1.279 -16.046 1.00 51.38 166 GLU A N 1
ATOM 1340 C CA . GLU A 1 166 ? 3.680 -0.851 -14.678 1.00 51.38 166 GLU A CA 1
ATOM 1341 C C . GLU A 1 166 ? 3.023 -1.891 -13.777 1.00 51.38 166 GLU A C 1
ATOM 1343 O O . GLU A 1 166 ? 1.844 -2.148 -13.983 1.00 51.38 166 GLU A O 1
ATOM 1348 N N . GLU A 1 167 ? 3.781 -2.556 -12.897 1.00 51.34 167 GLU A N 1
ATOM 1349 C CA . GLU A 1 167 ? 3.245 -3.633 -12.062 1.00 51.34 167 GLU A CA 1
ATOM 1350 C C . GLU A 1 167 ? 1.978 -3.151 -11.345 1.00 51.34 167 GLU A C 1
ATOM 1352 O O . GLU A 1 167 ? 2.048 -2.498 -10.301 1.00 51.34 167 GLU A O 1
ATOM 1357 N N . GLU A 1 168 ? 0.810 -3.470 -11.896 1.00 52.31 168 GLU A N 1
ATOM 1358 C CA . GLU A 1 168 ? -0.422 -3.403 -11.145 1.00 52.31 168 GLU A CA 1
ATOM 1359 C C . GLU A 1 168 ? -0.260 -4.461 -10.058 1.00 52.31 168 GLU A C 1
ATOM 1361 O O . GLU A 1 168 ? 0.065 -5.622 -10.333 1.00 52.31 168 GLU A O 1
ATOM 1366 N N . LEU A 1 169 ? -0.376 -4.053 -8.792 1.00 56.72 169 LEU A N 1
ATOM 1367 C CA . LEU A 1 169 ? -0.442 -5.031 -7.719 1.00 56.72 169 LEU A CA 1
ATOM 1368 C C . LEU A 1 169 ? -1.628 -5.948 -8.019 1.00 56.72 169 LEU A C 1
ATOM 1370 O O . LEU A 1 169 ? -2.779 -5.529 -7.932 1.00 56.72 169 LEU A O 1
ATOM 1374 N N . ASN A 1 170 ? -1.342 -7.195 -8.383 1.00 71.06 170 ASN A N 1
ATOM 1375 C CA . ASN A 1 170 ? -2.372 -8.206 -8.524 1.00 71.06 170 ASN A CA 1
ATOM 1376 C C . ASN A 1 170 ? -2.838 -8.668 -7.131 1.00 71.06 170 ASN A C 1
ATOM 1378 O O . ASN A 1 170 ? -2.164 -8.461 -6.116 1.00 71.06 170 ASN A O 1
ATOM 1382 N N . GLU A 1 171 ? -4.004 -9.310 -7.068 1.00 81.06 171 GLU A N 1
ATOM 1383 C CA . GLU A 1 171 ? -4.587 -9.790 -5.806 1.00 81.06 171 GLU A CA 1
ATOM 1384 C C . GLU A 1 171 ? -3.631 -10.702 -5.012 1.00 81.06 171 GLU A C 1
ATOM 1386 O O . GLU A 1 171 ? -3.643 -10.700 -3.778 1.00 81.06 171 GLU A O 1
ATOM 1391 N N . LEU A 1 172 ? -2.754 -11.440 -5.706 1.00 85.50 172 LEU A N 1
ATOM 1392 C CA . LEU A 1 172 ? -1.750 -12.309 -5.091 1.00 85.50 172 LEU A CA 1
ATOM 1393 C C . LEU A 1 172 ? -0.717 -11.519 -4.277 1.00 85.50 172 LEU A C 1
ATOM 1395 O O . LEU A 1 172 ? -0.439 -11.908 -3.143 1.00 85.50 172 LEU A O 1
ATOM 1399 N N . LYS A 1 173 ? -0.214 -10.389 -4.790 1.00 85.88 173 LYS A N 1
ATOM 1400 C CA . LYS A 1 173 ? 0.735 -9.531 -4.057 1.00 85.88 173 LYS A CA 1
ATOM 1401 C C . LYS A 1 173 ? 0.115 -8.965 -2.776 1.00 85.88 173 LYS A C 1
ATOM 1403 O O . LYS A 1 173 ? 0.749 -8.984 -1.726 1.00 85.88 173 LYS A O 1
ATOM 1408 N N . TYR A 1 174 ? -1.147 -8.529 -2.809 1.00 86.69 174 TYR A N 1
ATOM 1409 C CA . TYR A 1 174 ? -1.834 -8.074 -1.589 1.00 86.69 174 TYR A CA 1
ATOM 1410 C C . TYR A 1 174 ? -2.013 -9.196 -0.562 1.00 86.69 174 TYR A C 1
ATOM 1412 O O . TYR A 1 174 ? -1.869 -8.972 0.642 1.00 86.69 174 TYR A O 1
ATOM 1420 N N . LYS A 1 175 ? -2.291 -10.417 -1.031 1.00 90.75 175 LYS A N 1
ATOM 1421 C CA . LYS A 1 175 ? -2.377 -11.599 -0.169 1.00 90.75 175 LYS A CA 1
ATOM 1422 C C . LYS A 1 175 ? -1.032 -11.928 0.482 1.00 90.75 175 LYS A C 1
ATOM 1424 O O . LYS A 1 175 ? -1.009 -12.318 1.648 1.00 90.75 175 LYS A O 1
ATOM 1429 N N . GLU A 1 176 ? 0.066 -11.776 -0.250 1.00 92.88 176 GLU A N 1
ATOM 1430 C CA . GLU A 1 176 ? 1.424 -11.984 0.256 1.00 92.88 176 GLU A CA 1
ATOM 1431 C C . GLU A 1 176 ? 1.789 -10.953 1.327 1.00 92.88 176 GLU A C 1
ATOM 1433 O O . GLU A 1 176 ? 2.132 -11.345 2.442 1.00 92.88 176 GLU A O 1
ATOM 1438 N N . ILE A 1 177 ? 1.544 -9.665 1.058 1.00 91.69 177 ILE A N 1
ATOM 1439 C CA . ILE A 1 177 ? 1.697 -8.575 2.036 1.00 91.69 177 ILE A CA 1
ATOM 1440 C C . ILE A 1 177 ? 0.925 -8.890 3.328 1.00 91.69 177 ILE A C 1
ATOM 1442 O O . ILE A 1 177 ? 1.468 -8.791 4.430 1.00 91.69 177 ILE A O 1
ATOM 1446 N N . GLY A 1 178 ? -0.336 -9.321 3.214 1.00 93.62 178 GLY A N 1
ATOM 1447 C CA . GLY A 1 178 ? -1.142 -9.702 4.376 1.00 93.62 178 GLY A CA 1
ATOM 1448 C C . GLY A 1 178 ? -0.560 -10.888 5.156 1.00 93.62 178 GLY A C 1
ATOM 1449 O O . GLY A 1 178 ? -0.601 -10.902 6.389 1.00 93.62 178 GLY A O 1
ATOM 1450 N N . ARG A 1 179 ? 0.022 -11.872 4.458 1.00 95.19 179 ARG A N 1
ATOM 1451 C CA . ARG A 1 179 ? 0.646 -13.051 5.075 1.00 95.19 179 ARG A CA 1
ATOM 1452 C C . ARG A 1 179 ? 1.915 -12.669 5.841 1.00 95.19 179 ARG A C 1
ATOM 1454 O O . ARG A 1 179 ? 2.076 -13.094 6.985 1.00 95.19 179 ARG A O 1
ATOM 1461 N N . GLU A 1 180 ? 2.760 -11.825 5.255 1.00 94.44 180 GLU A N 1
ATOM 1462 C CA . GLU A 1 180 ? 3.957 -11.287 5.909 1.00 94.44 180 GLU A CA 1
ATOM 1463 C C . GLU A 1 180 ? 3.601 -10.446 7.140 1.00 94.44 180 GLU A C 1
ATOM 1465 O O . GLU A 1 180 ? 4.219 -10.588 8.196 1.00 94.44 180 GLU A O 1
ATOM 1470 N N . MET A 1 181 ? 2.568 -9.603 7.057 1.00 94.81 181 MET A N 1
ATOM 1471 C CA . MET A 1 181 ? 2.089 -8.824 8.206 1.00 94.81 181 MET A CA 1
ATOM 1472 C C . MET A 1 181 ? 1.597 -9.717 9.343 1.00 94.81 181 MET A C 1
ATOM 1474 O O . MET A 1 181 ? 1.936 -9.472 10.502 1.00 94.81 181 MET A O 1
ATOM 1478 N N . GLY A 1 182 ? 0.845 -10.774 9.025 1.00 95.81 182 GLY A N 1
ATOM 1479 C CA . GLY A 1 182 ? 0.384 -11.750 10.012 1.00 95.81 182 GLY A CA 1
ATOM 1480 C C . GLY A 1 182 ? 1.539 -12.474 10.710 1.00 95.81 182 GLY A C 1
ATOM 1481 O O . GLY A 1 182 ? 1.538 -12.601 11.935 1.00 95.81 182 GLY A O 1
ATOM 1482 N N . GLN A 1 183 ? 2.562 -12.891 9.958 1.00 95.12 183 GLN A N 1
ATOM 1483 C CA . GLN A 1 183 ? 3.764 -13.518 10.519 1.00 95.12 183 GLN A CA 1
ATOM 1484 C C . GLN A 1 183 ? 4.548 -12.556 11.419 1.00 95.12 183 GLN A C 1
ATOM 1486 O O . GLN A 1 183 ? 4.924 -12.929 12.530 1.00 95.12 183 GLN A O 1
ATOM 1491 N N . ASN A 1 184 ? 4.737 -11.309 10.981 1.00 94.50 184 ASN A N 1
ATOM 1492 C CA . ASN A 1 184 ? 5.390 -10.275 11.782 1.00 94.50 184 ASN A CA 1
ATOM 1493 C C . ASN A 1 184 ? 4.631 -9.999 13.090 1.00 94.50 184 ASN A C 1
ATOM 1495 O O . ASN A 1 184 ? 5.242 -9.928 14.158 1.00 94.50 184 ASN A O 1
ATOM 1499 N N . LEU A 1 185 ? 3.298 -9.896 13.035 1.00 95.88 185 LEU A N 1
ATOM 1500 C CA . LEU A 1 185 ? 2.466 -9.749 14.230 1.00 95.88 185 LEU A CA 1
ATOM 1501 C C . LEU A 1 185 ? 2.637 -10.949 15.169 1.00 95.88 185 LEU A C 1
ATOM 1503 O O . LEU A 1 185 ? 2.873 -10.759 16.361 1.00 95.88 185 LEU A O 1
ATOM 1507 N N . TRP A 1 186 ? 2.601 -12.175 14.645 1.00 96.19 186 T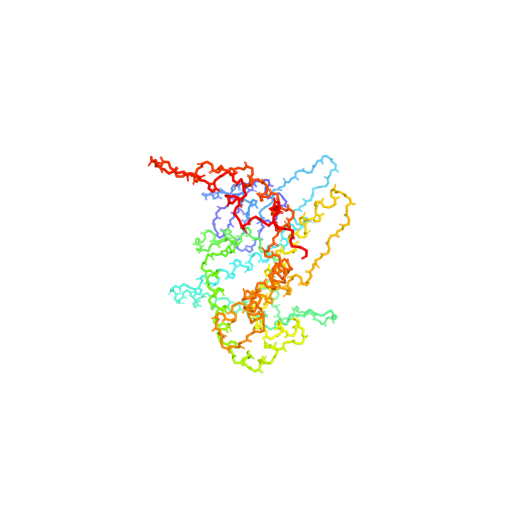RP A N 1
ATOM 1508 C CA . TRP A 1 186 ? 2.791 -13.385 15.448 1.00 96.19 186 TRP A CA 1
ATOM 1509 C C . TRP A 1 186 ? 4.151 -13.407 16.167 1.00 96.19 186 TRP A C 1
ATOM 1511 O O . TRP A 1 186 ? 4.238 -13.678 17.366 1.00 96.19 186 TRP A O 1
ATOM 1521 N N . GLN A 1 187 ? 5.222 -13.049 15.457 1.00 95.19 187 GLN A N 1
ATOM 1522 C CA . GLN A 1 187 ? 6.584 -13.003 15.998 1.00 95.19 187 GLN A CA 1
ATOM 1523 C C . GLN A 1 187 ? 6.788 -11.870 17.016 1.00 95.19 187 GLN A C 1
ATOM 1525 O O . GLN A 1 187 ? 7.639 -11.975 17.904 1.00 95.19 187 GLN A O 1
ATOM 1530 N N . SER A 1 188 ? 5.980 -10.809 16.946 1.00 94.88 188 SER A N 1
ATOM 1531 C CA . SER A 1 188 ? 6.094 -9.653 17.842 1.00 94.88 188 SER A CA 1
ATOM 1532 C C . SER A 1 188 ? 5.724 -9.937 19.306 1.00 94.88 188 SER A C 1
ATOM 1534 O O . SER A 1 188 ? 6.035 -9.124 20.180 1.00 94.88 188 SER A O 1
ATOM 1536 N N . TYR A 1 189 ? 5.129 -11.100 19.606 1.00 95.00 189 TYR A N 1
ATOM 1537 C CA . TYR A 1 189 ? 4.640 -11.465 20.940 1.00 95.00 189 TYR A CA 1
ATOM 1538 C C . TYR A 1 189 ? 5.650 -11.215 22.069 1.00 95.00 189 TYR A C 1
ATOM 1540 O O . TYR A 1 189 ? 5.311 -10.625 23.095 1.00 95.00 189 TYR A O 1
ATOM 1548 N N . LYS A 1 190 ? 6.911 -11.632 21.886 1.00 92.88 190 LYS A N 1
ATOM 1549 C CA . LYS A 1 190 ? 7.957 -11.472 22.913 1.00 92.88 190 LYS A CA 1
ATOM 1550 C C . LYS A 1 190 ? 8.217 -9.998 23.240 1.00 92.88 190 LYS A C 1
ATOM 1552 O O . LYS A 1 190 ? 8.408 -9.659 24.405 1.00 92.88 190 LYS A O 1
ATOM 1557 N N . CYS A 1 191 ? 8.204 -9.137 22.222 1.00 91.69 191 CYS A N 1
ATOM 1558 C CA . CYS A 1 191 ? 8.395 -7.698 22.384 1.00 91.69 191 CYS A CA 1
ATOM 1559 C C . CYS A 1 191 ? 7.196 -7.065 23.103 1.00 91.69 191 CYS A C 1
ATOM 1561 O O . CYS A 1 191 ? 7.375 -6.359 24.094 1.00 91.69 191 CYS A O 1
ATOM 1563 N N . LEU A 1 192 ? 5.977 -7.407 22.674 1.00 94.88 192 LEU A N 1
ATOM 1564 C CA . LEU A 1 192 ? 4.741 -6.933 23.301 1.00 94.88 192 LEU A CA 1
ATOM 1565 C C . LEU A 1 192 ? 4.668 -7.330 24.781 1.00 94.88 192 LEU A C 1
ATOM 1567 O O . LEU A 1 192 ? 4.362 -6.503 25.634 1.00 94.88 192 LEU A O 1
ATOM 1571 N N . LYS A 1 193 ? 5.023 -8.578 25.108 1.00 93.50 193 LYS A N 1
ATOM 1572 C CA . LYS A 1 193 ? 5.036 -9.070 26.491 1.00 93.50 193 LYS A CA 1
ATOM 1573 C C . LYS A 1 193 ? 6.068 -8.354 27.367 1.00 93.50 193 LYS A C 1
ATOM 1575 O O . LYS A 1 193 ? 5.813 -8.149 28.549 1.00 93.50 193 LYS A O 1
ATOM 1580 N N . LYS A 1 194 ? 7.224 -7.972 26.814 1.00 94.00 194 LYS A N 1
ATOM 1581 C CA . LYS A 1 194 ? 8.257 -7.232 27.559 1.00 94.00 194 LYS A CA 1
ATOM 1582 C C . LYS A 1 194 ? 7.765 -5.846 27.985 1.00 94.00 194 LYS A C 1
ATOM 1584 O O . LYS A 1 194 ? 8.082 -5.403 29.082 1.00 94.00 194 LYS A O 1
ATOM 1589 N N . ASN A 1 195 ? 6.963 -5.202 27.142 1.00 92.75 195 ASN A N 1
ATOM 1590 C CA . ASN A 1 195 ? 6.442 -3.851 27.351 1.00 92.75 195 ASN A CA 1
ATOM 1591 C C . ASN A 1 195 ? 4.961 -3.861 27.776 1.00 92.75 195 ASN A C 1
ATOM 1593 O O . ASN A 1 195 ? 4.197 -2.960 27.434 1.00 92.75 195 ASN A O 1
ATOM 1597 N N . ILE A 1 196 ? 4.534 -4.897 28.509 1.00 93.44 196 ILE A N 1
ATOM 1598 C CA . ILE A 1 196 ? 3.118 -5.122 28.831 1.00 93.44 196 ILE A CA 1
ATOM 1599 C C . ILE A 1 196 ? 2.499 -3.993 29.665 1.00 93.44 196 ILE A C 1
ATOM 1601 O O . ILE A 1 196 ? 1.329 -3.676 29.475 1.00 93.44 196 ILE A O 1
ATOM 1605 N N . ASN A 1 197 ? 3.280 -3.336 30.527 1.00 93.44 197 ASN A N 1
ATOM 1606 C CA . ASN A 1 197 ? 2.797 -2.235 31.364 1.00 93.44 197 ASN A CA 1
ATOM 1607 C C . ASN A 1 197 ? 2.271 -1.075 30.510 1.00 93.44 197 ASN A C 1
ATOM 1609 O O . ASN A 1 197 ? 1.169 -0.591 30.735 1.00 93.44 197 ASN A O 1
ATOM 1613 N N . ASN A 1 198 ? 2.999 -0.697 29.460 1.00 93.94 198 ASN A N 1
ATOM 1614 C CA . ASN A 1 198 ? 2.578 0.338 28.517 1.00 93.94 198 ASN A CA 1
ATOM 1615 C C . ASN A 1 198 ? 1.346 -0.078 27.696 1.00 93.94 198 ASN A C 1
ATOM 1617 O O . ASN A 1 198 ? 0.602 0.778 27.233 1.00 93.94 198 ASN A O 1
ATOM 1621 N N . LEU A 1 199 ? 1.105 -1.381 27.524 1.00 94.31 199 LEU A N 1
ATOM 1622 C CA . LEU A 1 199 ? -0.080 -1.893 26.833 1.00 94.31 199 LEU A CA 1
ATOM 1623 C C . LEU A 1 199 ? -1.315 -1.971 27.737 1.00 94.31 199 LEU A C 1
ATOM 1625 O O . LEU A 1 199 ? -2.430 -1.867 27.235 1.00 94.31 199 LEU A O 1
ATOM 1629 N N . GLN A 1 200 ? -1.145 -2.176 29.043 1.00 94.75 200 GLN A N 1
ATOM 1630 C CA . GLN A 1 200 ? -2.248 -2.323 30.003 1.00 94.75 200 GLN A CA 1
ATOM 1631 C C . GLN A 1 200 ? -2.614 -0.999 30.681 1.00 94.75 200 GLN A C 1
ATOM 1633 O O . GLN A 1 200 ? -3.791 -0.722 30.917 1.00 94.75 200 GLN A O 1
ATOM 1638 N N . THR A 1 201 ? -1.609 -0.176 30.968 1.00 94.38 201 THR A N 1
ATOM 1639 C CA . THR A 1 201 ? -1.721 1.103 31.675 1.00 94.38 201 THR A CA 1
ATOM 1640 C C . THR A 1 201 ? -0.804 2.151 31.026 1.00 94.38 201 THR A C 1
ATOM 1642 O O . THR A 1 201 ? 0.200 2.539 31.625 1.00 94.38 201 THR A O 1
ATOM 1645 N N . PRO A 1 202 ? -1.095 2.587 29.785 1.00 94.94 202 PRO A N 1
ATOM 1646 C CA . PRO A 1 202 ? -0.322 3.640 29.130 1.00 94.94 202 PRO A CA 1
ATOM 1647 C C . PRO A 1 202 ? -0.487 4.994 29.833 1.00 94.94 202 PRO A C 1
ATOM 1649 O O . PRO A 1 202 ? -1.597 5.360 30.222 1.00 94.94 202 PRO A O 1
ATOM 1652 N N . GLU A 1 203 ? 0.598 5.769 29.926 1.00 93.81 203 GLU A N 1
ATOM 1653 C CA . GLU A 1 203 ? 0.566 7.159 30.415 1.00 93.81 203 GLU A CA 1
ATOM 1654 C C . GLU A 1 203 ? -0.049 8.110 29.378 1.00 93.81 203 GLU A C 1
ATOM 1656 O O . GLU A 1 203 ? -0.777 9.043 29.720 1.00 93.81 203 GLU A O 1
ATOM 1661 N N . SER A 1 204 ? 0.184 7.842 28.091 1.00 93.62 204 SER A N 1
ATOM 1662 C CA . SER A 1 204 ? -0.406 8.579 26.978 1.00 93.62 204 SER A CA 1
ATOM 1663 C C . SER A 1 204 ? -0.756 7.673 25.795 1.00 93.62 204 SER A C 1
ATOM 1665 O O . SER A 1 204 ? -0.282 6.543 25.669 1.00 93.62 204 SER A O 1
ATOM 1667 N N . LEU A 1 205 ? -1.566 8.190 24.865 1.00 91.31 205 LEU A N 1
ATOM 1668 C CA . LEU A 1 205 ? -1.881 7.482 23.619 1.00 91.31 205 LEU A CA 1
ATOM 1669 C C . LEU A 1 205 ? -0.625 7.202 22.777 1.00 91.31 205 LEU A C 1
ATOM 1671 O O . LEU A 1 205 ? -0.551 6.177 22.106 1.00 91.31 205 LEU A O 1
ATOM 1675 N N . ASN A 1 206 ? 0.360 8.099 22.818 1.00 92.81 206 ASN A N 1
ATOM 1676 C CA . ASN A 1 206 ? 1.604 7.923 22.076 1.00 92.81 206 ASN A CA 1
ATOM 1677 C C . ASN A 1 206 ? 2.456 6.805 22.691 1.00 92.81 206 ASN A C 1
ATOM 1679 O O . ASN A 1 206 ? 3.009 6.002 21.944 1.00 92.81 206 ASN A O 1
ATOM 1683 N N . ASP A 1 207 ? 2.491 6.692 24.023 1.00 92.94 207 ASP A N 1
ATOM 1684 C CA . ASP A 1 207 ? 3.185 5.592 24.714 1.00 92.94 207 ASP A CA 1
ATOM 1685 C C . ASP A 1 207 ? 2.527 4.243 24.443 1.00 92.94 207 ASP A C 1
ATOM 1687 O O . ASP A 1 207 ? 3.193 3.215 24.394 1.00 92.94 207 ASP A O 1
ATOM 1691 N N . TYR A 1 208 ? 1.211 4.245 24.244 1.00 95.44 208 TYR A N 1
ATOM 1692 C CA . TYR A 1 208 ? 0.479 3.051 23.855 1.00 95.44 208 TYR A CA 1
ATOM 1693 C C . TYR A 1 208 ? 0.832 2.605 22.427 1.00 95.44 208 TYR A C 1
ATOM 1695 O O . TYR A 1 208 ? 1.111 1.430 22.188 1.00 95.44 208 TYR A O 1
ATOM 1703 N N . ILE A 1 209 ? 0.857 3.545 21.474 1.00 94.50 209 ILE A N 1
ATOM 1704 C CA . ILE A 1 209 ? 1.159 3.267 20.061 1.00 94.50 209 ILE A CA 1
ATOM 1705 C C . ILE A 1 209 ? 2.632 2.888 19.861 1.00 94.50 209 ILE A C 1
ATOM 1707 O O . ILE A 1 209 ? 2.929 2.033 19.027 1.00 94.50 209 ILE A O 1
ATOM 1711 N N . SER A 1 210 ? 3.557 3.480 20.623 1.00 93.38 210 SER A N 1
ATOM 1712 C CA . SER A 1 210 ? 5.003 3.264 20.459 1.00 93.38 210 SER A CA 1
ATOM 1713 C C . SER A 1 210 ? 5.449 1.822 20.726 1.00 93.38 210 SER A C 1
ATOM 1715 O O . SER A 1 210 ? 6.504 1.404 20.251 1.00 93.38 210 SER A O 1
ATOM 1717 N N . VAL A 1 211 ? 4.638 1.043 21.446 1.00 94.81 211 VAL A N 1
ATOM 1718 C CA . VAL A 1 211 ? 4.910 -0.367 21.761 1.00 94.81 211 VAL A CA 1
ATOM 1719 C C . VAL A 1 211 ? 4.470 -1.315 20.646 1.00 94.81 211 VAL A C 1
ATOM 1721 O O . VAL A 1 211 ? 4.895 -2.473 20.604 1.00 94.81 211 VAL A O 1
ATOM 1724 N N . PHE A 1 212 ? 3.612 -0.858 19.735 1.00 95.25 212 PHE A N 1
ATOM 1725 C CA . PHE A 1 212 ? 3.105 -1.698 18.661 1.00 95.25 212 PHE A CA 1
ATOM 1726 C C . PHE A 1 212 ? 4.202 -2.129 17.679 1.00 95.25 212 PHE A C 1
ATOM 1728 O O . PHE A 1 212 ? 5.209 -1.436 17.514 1.00 95.25 212 PHE A O 1
ATOM 1735 N N . PRO A 1 213 ? 4.021 -3.270 16.983 1.00 94.81 213 PRO A N 1
ATOM 1736 C CA . PRO A 1 213 ? 4.997 -3.735 16.008 1.00 94.81 213 PRO A CA 1
ATOM 1737 C C . PRO A 1 213 ? 5.164 -2.698 14.896 1.00 94.81 213 PRO A C 1
ATOM 1739 O O . PRO A 1 213 ? 4.195 -2.364 14.213 1.00 94.81 213 PRO A O 1
ATOM 1742 N N . GLY A 1 214 ? 6.395 -2.224 14.683 1.00 93.75 214 GLY A N 1
ATOM 1743 C CA . GLY A 1 214 ? 6.674 -1.149 13.725 1.00 93.75 214 GLY A CA 1
ATOM 1744 C C . GLY A 1 214 ? 6.197 -1.450 12.302 1.00 93.75 214 GLY A C 1
ATOM 1745 O O . GLY A 1 214 ? 5.753 -0.546 11.606 1.00 93.75 214 GLY A O 1
ATOM 1746 N N . SER A 1 215 ? 6.194 -2.720 11.883 1.00 91.81 215 SER A N 1
ATOM 1747 C CA . SER A 1 215 ? 5.635 -3.136 10.590 1.00 91.81 215 SER A CA 1
ATOM 1748 C C . SER A 1 215 ? 4.139 -2.827 10.461 1.00 91.81 215 SER A C 1
ATOM 1750 O O . SER A 1 215 ? 3.715 -2.301 9.434 1.00 91.81 215 SER A O 1
ATOM 1752 N N . LEU A 1 216 ? 3.345 -3.093 11.504 1.00 93.38 216 LEU A N 1
ATOM 1753 C CA . LEU A 1 216 ? 1.915 -2.773 11.524 1.00 93.38 216 LEU A CA 1
ATOM 1754 C C . LEU A 1 216 ? 1.681 -1.272 11.648 1.00 93.38 216 LEU A C 1
ATOM 1756 O O . LEU A 1 216 ? 0.860 -0.731 10.908 1.00 93.38 216 LEU A O 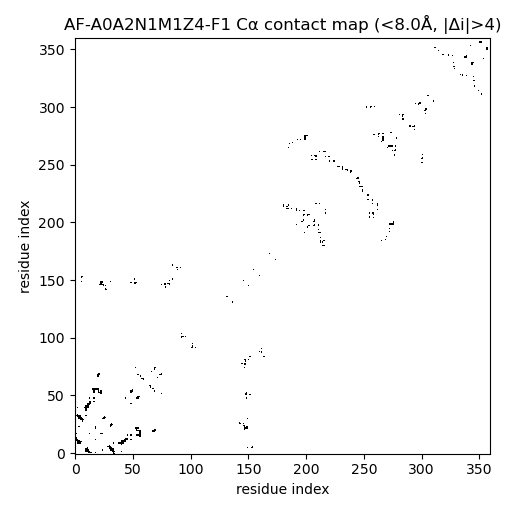1
ATOM 1760 N N . THR A 1 217 ? 2.403 -0.607 12.553 1.00 94.88 217 THR A N 1
ATOM 1761 C CA . THR A 1 217 ? 2.279 0.841 12.756 1.00 94.88 217 THR A CA 1
ATOM 1762 C C . THR A 1 217 ? 2.569 1.584 11.460 1.00 94.88 217 THR A C 1
ATOM 1764 O O . THR A 1 217 ? 1.694 2.292 10.973 1.00 94.88 217 THR A O 1
ATOM 1767 N N . ASN A 1 218 ? 3.711 1.317 10.820 1.00 95.19 218 ASN A N 1
ATOM 1768 C CA . ASN A 1 218 ? 4.096 1.969 9.569 1.00 95.19 218 ASN A CA 1
ATOM 1769 C C . ASN A 1 218 ? 3.103 1.687 8.436 1.00 95.19 218 ASN A C 1
ATOM 1771 O O . ASN A 1 218 ? 2.795 2.586 7.650 1.00 95.19 218 ASN A O 1
ATOM 1775 N N . PHE A 1 219 ? 2.589 0.456 8.340 1.00 95.25 219 PHE A N 1
ATOM 1776 C CA . PHE A 1 219 ? 1.617 0.094 7.312 1.00 95.25 219 PHE A CA 1
ATOM 1777 C C . PHE A 1 219 ? 0.306 0.869 7.464 1.00 95.25 219 PHE A C 1
ATOM 1779 O O . PHE A 1 219 ? -0.119 1.559 6.533 1.00 95.25 219 PHE A O 1
ATOM 1786 N N . PHE A 1 220 ? -0.327 0.784 8.638 1.00 95.19 220 PHE A N 1
ATOM 1787 C CA . PHE A 1 220 ? -1.593 1.471 8.875 1.00 95.19 220 PHE A CA 1
ATOM 1788 C C . PHE A 1 220 ? -1.416 2.989 8.869 1.00 95.19 220 PHE A C 1
ATOM 1790 O O . PHE A 1 220 ? -2.274 3.688 8.338 1.00 95.19 220 PHE A O 1
ATOM 1797 N N . GLU A 1 221 ? -0.303 3.511 9.381 1.00 95.06 221 GLU A N 1
ATOM 1798 C CA . GLU A 1 221 ? -0.022 4.946 9.395 1.00 95.06 221 GLU A CA 1
ATOM 1799 C C . GLU A 1 221 ? 0.107 5.481 7.971 1.00 95.06 221 GLU A C 1
ATOM 1801 O O . GLU A 1 221 ? -0.570 6.447 7.616 1.00 95.06 221 GLU A O 1
ATOM 1806 N N . SER A 1 222 ? 0.883 4.806 7.118 1.00 95.00 222 SER A N 1
ATOM 1807 C CA . SER A 1 222 ? 1.047 5.185 5.708 1.00 95.00 222 SER A CA 1
ATOM 1808 C C . SER A 1 222 ? -0.282 5.127 4.951 1.00 95.00 222 SER A C 1
ATOM 1810 O O . SER A 1 222 ? -0.622 6.048 4.199 1.00 95.00 222 SER A O 1
ATOM 1812 N N . MET A 1 223 ? -1.071 4.070 5.176 1.00 94.44 223 MET A N 1
ATOM 1813 C CA . MET A 1 223 ? -2.392 3.904 4.565 1.00 94.44 223 MET A CA 1
ATOM 1814 C C . MET A 1 223 ? -3.352 5.027 4.984 1.00 94.44 223 MET A C 1
ATOM 1816 O O . MET A 1 223 ? -3.983 5.662 4.134 1.00 94.44 223 MET A O 1
ATOM 1820 N N . LEU A 1 224 ? -3.455 5.299 6.288 1.00 93.75 224 LEU A N 1
ATOM 1821 C CA . LEU A 1 224 ? -4.347 6.318 6.842 1.00 93.75 224 LEU A CA 1
ATOM 1822 C C . LEU A 1 224 ? -3.930 7.730 6.423 1.00 93.75 224 LEU A C 1
ATOM 1824 O O . LEU A 1 224 ? -4.790 8.523 6.030 1.00 93.75 224 LEU A O 1
ATOM 1828 N N . THR A 1 225 ? -2.629 8.023 6.448 1.00 93.56 225 THR A N 1
ATOM 1829 C CA . THR A 1 225 ? -2.063 9.308 6.015 1.00 93.56 225 THR A CA 1
ATOM 1830 C C . THR A 1 225 ? -2.405 9.575 4.556 1.00 93.56 225 THR A C 1
ATOM 1832 O O . THR A 1 225 ? -3.028 10.591 4.254 1.00 93.56 225 THR A O 1
ATOM 1835 N N . THR A 1 226 ? -2.149 8.610 3.665 1.00 93.25 226 THR A N 1
ATOM 1836 C CA . THR A 1 226 ? -2.463 8.728 2.230 1.00 93.25 226 THR A CA 1
ATOM 1837 C C . THR A 1 226 ? -3.949 9.029 1.990 1.00 93.25 226 THR A C 1
ATOM 1839 O O . THR A 1 226 ? -4.313 9.866 1.157 1.00 93.25 226 THR A O 1
ATOM 1842 N N . ILE A 1 227 ? -4.846 8.364 2.726 1.00 91.56 227 ILE A N 1
ATOM 1843 C CA . ILE A 1 227 ? -6.294 8.592 2.617 1.00 91.56 227 ILE A CA 1
ATOM 1844 C C . ILE A 1 227 ? -6.667 9.995 3.114 1.00 91.56 227 ILE A C 1
ATOM 1846 O O . ILE A 1 227 ? -7.470 10.686 2.475 1.00 91.56 227 ILE A O 1
ATOM 1850 N N . LEU A 1 228 ? -6.122 10.422 4.255 1.00 89.94 228 LEU A N 1
ATOM 1851 C CA . LEU A 1 228 ? -6.428 11.721 4.850 1.00 89.94 228 LEU A CA 1
ATOM 1852 C C . LEU A 1 228 ? -5.875 12.884 4.029 1.00 89.94 228 LEU A C 1
ATOM 1854 O O . LEU A 1 228 ? -6.583 13.878 3.864 1.00 89.94 228 LEU A O 1
ATOM 1858 N N . GLU A 1 229 ? -4.681 12.756 3.458 1.00 90.88 229 GLU A N 1
ATOM 1859 C CA . GLU A 1 229 ? -4.110 13.732 2.528 1.00 90.88 229 GLU A CA 1
ATOM 1860 C C . GLU A 1 229 ? -5.025 13.935 1.320 1.00 90.88 229 GLU A C 1
ATOM 1862 O O . GLU A 1 229 ? -5.414 15.065 1.018 1.00 90.88 229 GLU A O 1
ATOM 1867 N N . ARG A 1 230 ? -5.477 12.843 0.684 1.00 90.50 230 ARG A N 1
ATOM 1868 C CA . ARG A 1 230 ? -6.409 12.914 -0.455 1.00 90.50 230 ARG A CA 1
ATOM 1869 C C . ARG A 1 230 ? -7.747 13.548 -0.074 1.00 90.50 230 ARG A C 1
ATOM 1871 O O . ARG A 1 230 ? -8.248 14.413 -0.794 1.00 90.50 230 ARG A O 1
ATOM 1878 N N . LYS A 1 231 ? -8.326 13.166 1.071 1.00 88.19 231 LYS A N 1
ATOM 1879 C CA . LYS A 1 231 ? -9.568 13.781 1.583 1.00 88.19 231 LYS A CA 1
ATOM 1880 C C . LYS A 1 231 ? -9.390 15.275 1.861 1.00 88.19 231 LYS A C 1
ATOM 1882 O O . LYS A 1 231 ? -10.285 16.068 1.558 1.00 88.19 231 LYS A O 1
ATOM 1887 N N . THR A 1 232 ? -8.250 15.662 2.427 1.00 87.94 232 THR A N 1
ATOM 1888 C CA . THR A 1 232 ? -7.930 17.054 2.760 1.00 87.94 232 THR A CA 1
ATOM 1889 C C . THR A 1 232 ? -7.724 17.879 1.496 1.00 87.94 232 THR A C 1
ATOM 1891 O O . THR A 1 232 ? -8.312 18.954 1.386 1.00 87.94 232 THR A O 1
ATOM 1894 N N . ALA A 1 233 ? -7.006 17.348 0.502 1.00 88.12 233 ALA A N 1
ATOM 1895 C CA . ALA A 1 233 ? -6.828 17.974 -0.805 1.00 88.12 233 ALA A CA 1
ATOM 1896 C C . ALA A 1 233 ? -8.176 18.244 -1.492 1.00 88.12 233 ALA A C 1
ATOM 1898 O O . ALA A 1 233 ? -8.447 19.372 -1.907 1.00 88.12 233 ALA A O 1
ATOM 1899 N N . GLU A 1 234 ? -9.076 17.258 -1.520 1.00 87.44 234 GLU A N 1
ATOM 1900 C CA . GLU A 1 234 ? -10.399 17.425 -2.128 1.00 87.44 234 GLU A CA 1
ATOM 1901 C C . GLU A 1 234 ? -11.289 18.405 -1.341 1.00 87.44 234 GLU A C 1
ATOM 1903 O O . GLU A 1 234 ? -12.007 19.225 -1.924 1.00 87.44 234 GLU A O 1
ATOM 1908 N N . SER A 1 235 ? -11.222 18.389 -0.004 1.00 86.81 235 SER A N 1
ATOM 1909 C CA . SER A 1 235 ? -11.908 19.394 0.816 1.00 86.81 235 SER A CA 1
ATOM 1910 C C . SER A 1 235 ? -11.357 20.798 0.560 1.00 86.81 235 SER A C 1
ATOM 1912 O O . SER A 1 235 ? -12.140 21.747 0.520 1.00 86.81 235 SER A O 1
ATOM 1914 N N . ASN A 1 236 ? -10.041 20.950 0.421 1.00 90.00 236 ASN A N 1
ATOM 1915 C CA . ASN A 1 236 ? -9.382 22.233 0.195 1.00 90.00 236 ASN A CA 1
ATOM 1916 C C . ASN A 1 236 ? -9.684 22.783 -1.196 1.00 90.00 236 ASN A C 1
ATOM 1918 O O . ASN A 1 236 ? -10.020 23.959 -1.308 1.00 90.00 236 ASN A O 1
ATOM 1922 N N . ARG A 1 237 ? -9.738 21.929 -2.223 1.00 87.62 237 ARG A N 1
ATOM 1923 C CA . ARG A 1 237 ? -10.214 22.295 -3.565 1.00 87.62 237 ARG A CA 1
ATOM 1924 C C . ARG A 1 237 ? -11.601 22.946 -3.519 1.00 87.62 237 ARG A C 1
ATOM 1926 O O . ARG A 1 237 ? -11.818 24.002 -4.104 1.00 87.62 237 ARG A O 1
ATOM 1933 N N . LYS A 1 238 ? -12.537 22.365 -2.757 1.00 87.56 238 LYS A N 1
ATOM 1934 C CA . LYS A 1 238 ? -13.895 22.920 -2.569 1.00 87.56 238 LYS A CA 1
ATOM 1935 C C . LYS A 1 238 ? -13.929 24.198 -1.725 1.00 87.56 238 LYS A C 1
ATOM 1937 O O . LYS A 1 238 ? -14.870 24.976 -1.861 1.00 87.56 238 LYS A O 1
ATOM 1942 N N . ARG A 1 239 ? -12.966 24.394 -0.818 1.00 88.12 239 ARG A N 1
ATOM 1943 C CA . ARG A 1 239 ? -12.861 25.598 0.028 1.00 88.12 239 ARG A CA 1
ATOM 1944 C C . ARG A 1 239 ? -12.249 26.774 -0.723 1.00 88.12 239 ARG A C 1
ATOM 1946 O O . ARG A 1 239 ? -12.751 27.877 -0.547 1.00 88.12 239 ARG A O 1
ATOM 1953 N N . LEU A 1 240 ? -11.269 26.522 -1.591 1.00 88.75 240 LEU A N 1
ATOM 1954 C CA . LEU A 1 240 ? -10.679 27.521 -2.486 1.00 88.75 240 LEU A CA 1
ATOM 1955 C C . LEU A 1 240 ? -11.738 28.150 -3.398 1.00 88.75 240 LEU A C 1
ATOM 1957 O O . LEU A 1 240 ? -11.824 29.366 -3.476 1.00 88.75 240 LEU A O 1
ATOM 1961 N N . LEU A 1 241 ? -12.634 27.336 -3.969 1.00 85.44 241 LEU A N 1
ATOM 1962 C CA . LEU A 1 241 ? -13.783 27.818 -4.756 1.00 85.44 241 LEU A CA 1
ATOM 1963 C C . LEU A 1 241 ? -14.771 28.695 -3.963 1.00 85.44 241 LEU A C 1
ATOM 1965 O O . LEU A 1 241 ? -15.652 29.309 -4.552 1.00 85.44 241 LEU A O 1
ATOM 1969 N N . LYS A 1 242 ? -14.681 28.696 -2.630 1.00 89.31 242 LYS A N 1
ATOM 1970 C CA . LYS A 1 242 ? -15.548 29.458 -1.721 1.00 89.31 242 LYS A CA 1
ATOM 1971 C C . LYS A 1 242 ? -14.769 30.504 -0.920 1.00 89.31 242 LYS A C 1
ATOM 1973 O O . LYS A 1 242 ? -15.291 30.953 0.097 1.00 89.31 242 LYS A O 1
ATOM 1978 N N . GLU A 1 243 ? -13.522 30.791 -1.307 1.00 86.25 243 GLU A N 1
ATOM 1979 C CA . GLU A 1 243 ? -12.621 31.744 -0.638 1.00 86.25 243 GLU A CA 1
ATOM 1980 C C . GLU A 1 243 ? -12.477 31.495 0.876 1.00 86.25 243 GLU A C 1
ATOM 1982 O O . GLU A 1 243 ? -12.356 32.408 1.689 1.00 86.25 243 GLU A O 1
ATOM 1987 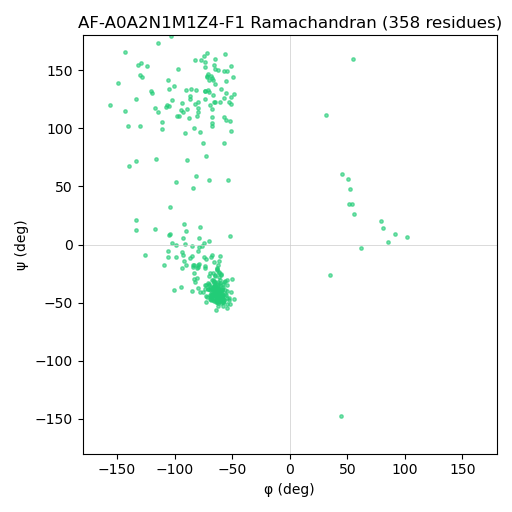N N . LYS A 1 244 ? -12.507 30.221 1.290 1.00 85.31 244 LYS A N 1
ATOM 1988 C CA . LYS A 1 244 ? -12.310 29.826 2.693 1.00 85.31 244 LYS A CA 1
ATOM 1989 C C . LYS A 1 244 ? -10.864 29.414 2.937 1.00 85.31 244 LYS A C 1
ATOM 1991 O O . LYS A 1 244 ? -10.234 28.826 2.062 1.00 85.31 244 LYS A O 1
ATOM 1996 N N . SER A 1 245 ? -10.396 29.617 4.172 1.00 83.88 245 SER A N 1
ATOM 1997 C CA . SER A 1 245 ? -9.085 29.145 4.635 1.00 83.88 245 SER A CA 1
ATOM 1998 C C . SER A 1 245 ? -8.868 27.655 4.355 1.00 83.88 245 SER A C 1
ATOM 2000 O O . SER A 1 245 ? -9.823 26.879 4.274 1.00 83.88 245 SER A O 1
ATOM 2002 N N . LEU A 1 246 ? -7.616 27.233 4.208 1.00 85.31 246 LEU A N 1
ATOM 2003 C CA . LEU A 1 246 ? -7.282 25.826 4.000 1.00 85.31 246 LEU A CA 1
ATOM 2004 C C . LEU A 1 246 ? -7.441 25.032 5.306 1.00 85.31 246 LEU A C 1
ATOM 2006 O O . LEU A 1 246 ? -7.423 25.578 6.406 1.00 85.31 246 LEU A O 1
ATOM 2010 N N . LYS A 1 247 ? -7.721 23.734 5.187 1.00 83.44 247 LYS A N 1
ATOM 2011 C CA . LYS A 1 247 ? -7.662 22.771 6.293 1.00 83.44 247 LYS A CA 1
ATOM 2012 C C . LYS A 1 247 ? -6.255 22.194 6.340 1.00 83.44 247 LYS A C 1
ATOM 2014 O O . LYS A 1 247 ? -5.759 21.759 5.299 1.00 83.44 247 LYS A O 1
ATOM 2019 N N . GLU A 1 248 ? -5.687 22.151 7.534 1.00 82.81 248 GLU A N 1
ATOM 2020 C CA . GLU A 1 248 ? -4.471 21.398 7.829 1.00 82.81 248 GLU A CA 1
ATOM 2021 C C . GLU A 1 248 ? -4.792 19.925 8.097 1.00 82.81 248 GLU A C 1
ATOM 2023 O O . GLU A 1 248 ? -5.936 19.558 8.401 1.00 82.81 248 GLU A O 1
ATOM 2028 N N . LEU A 1 249 ? -3.773 19.081 7.938 1.00 81.44 249 LEU A N 1
ATOM 2029 C CA . LEU A 1 249 ? -3.858 17.659 8.232 1.00 81.44 249 LEU A CA 1
ATOM 2030 C C . LEU A 1 249 ? -3.868 17.457 9.753 1.00 81.44 249 LEU A C 1
ATOM 2032 O O . LEU A 1 249 ? -2.970 17.908 10.455 1.00 81.44 249 LEU A O 1
ATOM 2036 N N . ASP A 1 250 ? -4.882 16.761 10.256 1.00 82.00 250 ASP A N 1
ATOM 2037 C CA . ASP A 1 250 ? -5.032 16.475 11.682 1.00 82.00 250 ASP A CA 1
ATOM 2038 C C . ASP A 1 250 ? -4.359 15.139 12.023 1.00 82.00 250 ASP A C 1
ATOM 2040 O O . ASP A 1 250 ? -4.951 14.070 11.841 1.00 82.00 250 ASP A O 1
ATOM 2044 N N . SER A 1 251 ? -3.112 15.204 12.498 1.00 81.44 251 SER A N 1
ATOM 2045 C CA . SER A 1 251 ? -2.314 14.027 12.867 1.00 81.44 251 SER A CA 1
ATOM 2046 C C . SER A 1 251 ? -2.903 13.249 14.047 1.00 81.44 251 SER A C 1
ATOM 2048 O O . SER A 1 251 ? -2.747 12.031 14.120 1.00 81.44 251 SER A O 1
ATOM 2050 N N . GLN A 1 252 ? -3.672 13.893 14.931 1.00 86.50 252 GLN A N 1
ATOM 2051 C CA . GLN A 1 252 ? -4.298 13.202 16.062 1.00 86.50 252 GLN A CA 1
ATOM 2052 C C . GLN A 1 252 ? -5.348 12.190 15.600 1.00 86.50 252 GLN A C 1
ATOM 2054 O O . GLN A 1 252 ? -5.510 11.136 16.216 1.00 86.50 252 GLN A O 1
ATOM 2059 N N . LYS A 1 253 ? -6.043 12.458 14.486 1.00 87.06 253 LYS A N 1
ATOM 2060 C CA . LYS A 1 253 ? -6.983 11.487 13.899 1.00 87.06 253 LYS A CA 1
ATOM 2061 C C . LYS A 1 253 ? -6.296 10.200 13.458 1.00 87.06 253 LYS A C 1
ATOM 2063 O O . LYS A 1 253 ? -6.901 9.137 13.591 1.00 87.06 253 LYS A O 1
ATOM 2068 N N . ILE A 1 254 ? -5.062 10.292 12.959 1.00 90.69 254 ILE A N 1
ATOM 2069 C CA . ILE A 1 254 ? -4.266 9.122 12.575 1.00 90.69 254 ILE A CA 1
ATOM 2070 C C . ILE A 1 254 ? -3.977 8.290 13.822 1.00 90.69 254 ILE A C 1
ATOM 2072 O O . ILE A 1 254 ? -4.302 7.107 13.834 1.00 90.69 254 ILE A O 1
ATOM 2076 N N . ASN A 1 255 ? -3.504 8.914 14.904 1.00 92.44 255 ASN A N 1
ATOM 2077 C CA . ASN A 1 255 ? -3.187 8.212 16.152 1.00 92.44 255 ASN A CA 1
ATOM 2078 C C . ASN A 1 255 ? -4.417 7.546 16.785 1.00 92.44 255 ASN A C 1
ATOM 2080 O O . ASN A 1 255 ? -4.339 6.394 17.208 1.00 92.44 255 ASN A O 1
ATOM 2084 N N . HIS A 1 256 ? -5.578 8.212 16.798 1.00 91.94 256 HIS A N 1
ATOM 2085 C CA . HIS A 1 256 ? -6.817 7.597 17.286 1.00 91.94 256 HIS A CA 1
ATOM 2086 C C . HIS A 1 256 ? -7.178 6.332 16.489 1.00 91.94 256 HIS A C 1
ATOM 2088 O O . HIS A 1 256 ? -7.437 5.283 17.080 1.00 91.94 256 HIS A O 1
ATOM 2094 N N . LEU A 1 257 ? -7.142 6.398 15.154 1.00 92.19 257 LEU A N 1
ATOM 2095 C CA . LEU A 1 257 ? -7.452 5.256 14.287 1.00 92.19 257 LEU A CA 1
ATOM 2096 C C . LEU A 1 257 ? -6.412 4.135 14.393 1.00 92.19 257 LEU A C 1
ATOM 2098 O O . LEU A 1 257 ? -6.791 2.970 14.506 1.00 92.19 257 LEU A O 1
ATOM 2102 N N . LEU A 1 258 ? -5.123 4.483 14.405 1.00 94.31 258 LEU A N 1
ATOM 2103 C CA . LEU A 1 258 ? -4.015 3.551 14.615 1.00 94.31 258 LEU A CA 1
ATOM 2104 C C . LEU A 1 258 ? -4.195 2.771 15.909 1.00 94.31 258 LEU A C 1
ATOM 2106 O O . LEU A 1 258 ? -4.158 1.540 15.900 1.00 94.31 258 LEU A O 1
ATOM 2110 N N . SER A 1 259 ? -4.446 3.495 17.006 1.00 94.75 259 SER A N 1
ATOM 2111 C CA . SER A 1 259 ? -4.645 2.893 18.318 1.00 94.75 259 SER A CA 1
ATOM 2112 C C . SER A 1 259 ? -5.761 1.858 18.286 1.00 94.75 259 SER A C 1
ATOM 2114 O O . SER A 1 259 ? -5.576 0.758 18.793 1.00 94.75 259 SER A O 1
ATOM 2116 N N . LEU A 1 260 ? -6.879 2.151 17.620 1.00 94.50 260 LEU A N 1
ATOM 2117 C CA . LEU A 1 260 ? -8.029 1.263 17.563 1.00 94.50 260 LEU A CA 1
ATOM 2118 C C . LEU A 1 260 ? -7.794 0.033 16.679 1.00 94.50 260 LEU A C 1
ATOM 2120 O O . LEU A 1 260 ? -8.041 -1.088 17.123 1.00 94.50 260 LEU A O 1
ATOM 2124 N N . LEU A 1 261 ? -7.309 0.234 15.451 1.00 94.94 261 LEU A N 1
ATOM 2125 C CA . LEU A 1 261 ? -7.107 -0.842 14.476 1.00 94.94 261 LEU A CA 1
ATOM 2126 C C . LEU A 1 261 ? -6.065 -1.848 14.965 1.00 94.94 261 LEU A C 1
ATOM 2128 O O . LEU A 1 261 ? -6.319 -3.053 14.983 1.00 94.94 261 LEU A O 1
ATOM 2132 N N . ILE A 1 262 ? -4.909 -1.352 15.406 1.00 96.06 262 ILE A N 1
ATOM 2133 C CA . ILE A 1 262 ? -3.815 -2.218 15.839 1.00 96.06 262 ILE A CA 1
ATOM 2134 C C . ILE A 1 262 ? -4.173 -2.899 17.162 1.00 96.06 262 ILE A C 1
ATOM 2136 O O . ILE A 1 262 ? -3.935 -4.097 17.302 1.00 96.06 262 ILE A O 1
ATOM 2140 N N . SER A 1 263 ? -4.843 -2.207 18.094 1.00 96.12 263 SER A N 1
ATOM 2141 C CA . SER A 1 263 ? -5.336 -2.852 19.321 1.00 96.12 263 SER A CA 1
ATOM 2142 C C . SER A 1 263 ? -6.294 -3.997 19.036 1.00 96.12 263 SER A C 1
ATOM 2144 O O . SER A 1 263 ? -6.197 -5.038 19.678 1.00 96.12 263 SER A O 1
ATOM 2146 N N . ALA A 1 264 ? -7.220 -3.820 18.091 1.00 95.06 264 ALA A N 1
ATOM 2147 C CA . ALA A 1 264 ? -8.160 -4.871 17.724 1.00 95.06 264 ALA A CA 1
ATOM 2148 C C . ALA A 1 264 ? -7.427 -6.102 17.164 1.00 95.06 264 ALA A C 1
ATOM 2150 O O . ALA A 1 264 ? -7.725 -7.225 17.569 1.00 95.06 264 ALA A O 1
ATOM 2151 N N . LEU A 1 265 ? -6.423 -5.896 16.303 1.00 96.06 265 LEU A N 1
ATOM 2152 C CA . LEU A 1 265 ? -5.613 -6.974 15.722 1.00 96.06 265 LEU A CA 1
ATOM 2153 C C . LEU A 1 265 ? -4.733 -7.689 16.753 1.00 96.06 265 LEU A C 1
ATOM 2155 O O . LEU A 1 265 ? -4.672 -8.922 16.762 1.00 96.06 265 LEU A O 1
ATOM 2159 N N . ILE A 1 266 ? -4.074 -6.940 17.641 1.00 96.25 266 ILE A N 1
ATOM 2160 C CA . ILE A 1 266 ? -3.255 -7.527 18.707 1.00 96.25 266 ILE A CA 1
ATOM 2161 C C . ILE A 1 266 ? -4.155 -8.288 19.681 1.00 96.25 266 ILE A C 1
ATOM 2163 O O . ILE A 1 266 ? -3.815 -9.405 20.047 1.00 96.25 266 ILE A O 1
ATOM 2167 N N . ASN A 1 267 ? -5.317 -7.748 20.056 1.00 95.81 267 ASN A N 1
ATOM 2168 C CA . ASN A 1 267 ? -6.255 -8.439 20.942 1.00 95.81 267 ASN A CA 1
ATOM 2169 C C . ASN A 1 267 ? -6.839 -9.706 20.305 1.00 95.81 267 ASN A C 1
ATOM 2171 O O . ASN A 1 267 ? -7.034 -10.701 20.993 1.00 95.81 267 ASN A O 1
ATOM 2175 N N . PHE A 1 268 ? -7.104 -9.683 18.997 1.00 95.56 268 PHE A N 1
ATOM 2176 C CA . PHE A 1 268 ? -7.518 -10.869 18.249 1.00 95.56 268 PHE A CA 1
ATOM 2177 C C . PHE A 1 268 ? -6.431 -11.954 18.270 1.00 95.56 268 PHE A C 1
ATOM 2179 O O . PHE A 1 268 ? -6.726 -13.121 18.504 1.00 95.56 268 PHE A O 1
ATOM 2186 N N . THR A 1 269 ? -5.171 -11.562 18.069 1.00 95.50 269 THR A N 1
ATOM 2187 C CA . THR A 1 269 ? -4.036 -12.498 18.023 1.00 95.50 269 THR A CA 1
ATOM 2188 C C . THR A 1 269 ? -3.629 -13.000 19.415 1.00 95.50 269 THR A C 1
ATOM 2190 O O . THR A 1 269 ? -3.323 -14.177 19.594 1.00 95.50 269 THR A O 1
ATOM 2193 N N . PHE A 1 270 ? -3.630 -12.116 20.413 1.00 95.81 270 PHE A N 1
ATOM 2194 C CA . PHE A 1 270 ? -3.143 -12.354 21.773 1.00 95.81 270 PHE A CA 1
ATOM 2195 C C . PHE A 1 270 ? -4.150 -11.838 22.822 1.00 95.81 270 PHE A C 1
ATOM 2197 O O . PHE A 1 270 ? -3.889 -10.845 23.510 1.00 95.81 270 PHE A O 1
ATOM 2204 N N . PRO A 1 271 ? -5.300 -12.512 22.996 1.00 92.38 271 PRO A N 1
ATOM 2205 C CA . PRO A 1 271 ? -6.395 -12.022 23.844 1.00 92.38 271 PRO A CA 1
ATOM 2206 C C . PRO A 1 271 ? -6.032 -11.894 25.331 1.00 92.38 271 PRO A C 1
ATOM 2208 O O . PRO A 1 271 ? -6.655 -11.139 26.068 1.00 92.38 271 PRO A O 1
ATOM 2211 N N . TYR A 1 272 ? -5.002 -12.603 25.785 1.00 92.06 272 TYR A N 1
ATOM 2212 C CA . TYR A 1 272 ? -4.556 -12.633 27.179 1.00 92.06 272 TYR A CA 1
ATOM 2213 C C . TYR A 1 272 ? -3.608 -11.481 27.560 1.00 92.06 272 TYR A C 1
ATOM 2215 O O . TYR A 1 272 ? -3.192 -11.395 28.713 1.00 92.06 272 TYR A O 1
ATOM 2223 N N . LEU A 1 273 ? -3.246 -10.590 26.624 1.00 92.56 273 LEU A N 1
ATOM 2224 C CA . LEU A 1 273 ? -2.408 -9.422 26.934 1.00 92.56 273 LEU A CA 1
ATOM 2225 C C . LEU A 1 273 ? -3.153 -8.331 27.719 1.00 92.56 273 LEU A C 1
ATOM 2227 O O . LEU A 1 273 ? -2.501 -7.444 28.268 1.00 92.56 273 LEU A O 1
ATOM 2231 N N . ASN A 1 274 ? -4.487 -8.408 27.818 1.00 92.06 274 ASN A N 1
ATOM 2232 C CA . ASN A 1 274 ? -5.332 -7.452 28.544 1.00 92.06 274 ASN A CA 1
ATOM 2233 C C . ASN A 1 274 ? -5.077 -5.996 28.126 1.00 92.06 274 ASN A C 1
ATOM 2235 O O . ASN A 1 274 ? -4.918 -5.114 28.968 1.00 92.06 274 ASN A O 1
ATOM 2239 N N . LEU A 1 275 ? -5.032 -5.751 26.817 1.00 95.56 275 LEU A N 1
ATOM 2240 C CA . LEU A 1 275 ? -4.758 -4.429 26.265 1.00 95.56 275 LEU A CA 1
ATOM 2241 C C . LEU A 1 275 ? -5.730 -3.371 26.811 1.00 95.56 275 LEU A C 1
ATOM 2243 O O . LEU A 1 275 ? -6.939 -3.604 26.917 1.00 95.56 275 LEU A O 1
ATOM 2247 N N . TRP A 1 276 ? -5.198 -2.184 27.089 1.00 96.06 276 TRP A N 1
ATOM 2248 C CA . TRP A 1 276 ? -5.922 -1.054 27.659 1.00 96.06 276 TRP A CA 1
ATOM 2249 C C . TRP A 1 276 ? -7.166 -0.693 26.842 1.00 96.06 276 TRP A C 1
ATOM 2251 O O . TRP A 1 276 ? -8.276 -0.688 27.373 1.00 96.06 276 TRP A O 1
ATOM 2261 N N . LEU A 1 277 ? -7.013 -0.449 25.535 1.00 94.94 277 LEU A N 1
ATOM 2262 C CA . LEU A 1 277 ? -8.117 0.039 24.707 1.00 94.94 277 LEU A CA 1
ATOM 2263 C C . LEU A 1 277 ? -9.254 -0.995 24.539 1.00 94.94 277 LEU A C 1
ATOM 2265 O O . LEU A 1 277 ? -10.408 -0.631 24.769 1.00 94.94 277 LEU A O 1
ATOM 2269 N N . PRO A 1 278 ? -8.997 -2.279 24.214 1.00 94.88 278 PRO A N 1
ATOM 2270 C CA . PRO A 1 278 ? -10.026 -3.323 24.220 1.00 94.88 278 PRO A CA 1
ATOM 2271 C C . PRO A 1 278 ? -10.741 -3.481 25.567 1.00 94.88 278 PRO A C 1
ATOM 2273 O O . PRO A 1 278 ? -11.963 -3.630 25.587 1.00 94.88 278 PRO A O 1
ATOM 2276 N N . ASN A 1 279 ? -10.025 -3.381 26.691 1.00 93.12 279 ASN A N 1
ATOM 2277 C CA . ASN A 1 279 ? -10.629 -3.441 28.026 1.00 93.12 279 ASN A CA 1
ATOM 2278 C C . ASN A 1 279 ? -11.527 -2.230 28.323 1.00 93.12 279 ASN A C 1
ATOM 2280 O O . ASN A 1 279 ? -12.623 -2.382 28.880 1.00 93.12 279 ASN A O 1
ATOM 2284 N N . VAL A 1 280 ? -11.101 -1.031 27.916 1.00 92.31 280 VAL A N 1
ATOM 2285 C CA . VAL A 1 280 ? -11.921 0.186 27.985 1.00 92.31 280 VAL A CA 1
ATOM 2286 C C . VAL A 1 280 ? -13.179 0.017 27.133 1.00 92.31 280 VAL A C 1
ATOM 2288 O O . VAL A 1 280 ? -14.279 0.229 27.638 1.00 92.31 280 VAL A O 1
ATOM 2291 N N . LEU A 1 281 ? -13.053 -0.440 25.884 1.00 92.38 281 LEU A N 1
ATOM 2292 C CA . LEU A 1 281 ? -14.194 -0.683 24.994 1.00 92.38 281 LEU A CA 1
ATOM 2293 C C . LEU A 1 281 ? -15.169 -1.712 25.573 1.00 92.38 281 LEU A C 1
ATOM 2295 O O . LEU A 1 281 ? -16.373 -1.464 25.597 1.00 92.38 281 LEU A O 1
ATOM 2299 N N . ALA A 1 282 ? -14.672 -2.828 26.111 1.00 91.25 282 ALA A N 1
ATOM 2300 C CA . ALA A 1 282 ? -15.512 -3.824 26.770 1.00 91.25 282 ALA A CA 1
ATOM 2301 C C . ALA A 1 282 ? -16.290 -3.220 27.953 1.00 91.25 282 ALA A C 1
ATOM 2303 O O . ALA A 1 282 ? -17.472 -3.515 28.142 1.00 91.25 282 ALA A O 1
ATOM 2304 N N . SER A 1 283 ? -15.652 -2.339 28.726 1.00 91.12 283 SER A N 1
ATOM 2305 C CA . SER A 1 283 ? -16.283 -1.643 29.852 1.00 91.12 283 SER A CA 1
ATOM 2306 C C . SER A 1 283 ? -17.341 -0.634 29.399 1.00 91.12 283 SER A C 1
ATOM 2308 O O . SER A 1 283 ? -18.424 -0.583 29.986 1.00 91.12 283 SER A O 1
ATOM 2310 N N . LEU A 1 284 ? -17.051 0.131 28.342 1.00 91.56 284 LEU A N 1
ATOM 2311 C CA . LEU A 1 284 ? -17.979 1.080 27.726 1.00 91.56 284 LEU A CA 1
ATOM 2312 C C . LEU A 1 284 ? -19.225 0.369 27.179 1.00 91.56 284 LEU A C 1
ATOM 2314 O O . LEU A 1 284 ? -20.339 0.827 27.414 1.00 91.56 284 LEU A O 1
ATOM 2318 N N . CYS A 1 285 ? -19.054 -0.783 26.525 1.00 89.38 285 CYS A N 1
ATOM 2319 C CA . CYS A 1 285 ? -20.163 -1.561 25.969 1.00 89.38 285 CYS A CA 1
ATOM 2320 C C . CYS A 1 285 ? -21.041 -2.225 27.041 1.00 89.38 285 CYS A C 1
ATOM 2322 O O . CYS A 1 285 ? -22.245 -2.364 26.846 1.00 89.38 285 CYS A O 1
ATOM 2324 N N . ARG A 1 286 ? -20.470 -2.649 28.177 1.00 90.62 286 ARG A N 1
ATOM 2325 C CA . ARG A 1 286 ? -21.226 -3.335 29.246 1.00 90.62 286 ARG A CA 1
ATOM 2326 C C . ARG A 1 286 ? -22.023 -2.393 30.145 1.00 90.62 286 ARG A C 1
ATOM 2328 O O . ARG A 1 286 ? -22.907 -2.855 30.862 1.00 90.62 286 ARG A O 1
ATOM 2335 N N . ARG A 1 287 ? -21.696 -1.098 30.174 1.00 89.69 287 ARG A N 1
ATOM 2336 C CA . ARG A 1 287 ? -22.299 -0.126 31.096 1.00 89.69 287 ARG A CA 1
ATOM 2337 C C . ARG A 1 287 ? -23.189 0.853 30.327 1.00 89.69 287 ARG A C 1
ATOM 2339 O O . ARG A 1 287 ? -22.656 1.791 29.742 1.00 89.69 287 ARG A O 1
ATOM 2346 N N . PRO A 1 288 ? -24.530 0.740 30.413 1.00 84.69 288 PRO A N 1
ATOM 2347 C CA . PRO A 1 288 ? -25.445 1.637 29.699 1.00 84.69 288 PRO A CA 1
ATOM 2348 C C . PRO A 1 288 ? -25.197 3.127 29.977 1.00 84.69 288 PRO A C 1
ATOM 2350 O O . PRO A 1 288 ? -25.287 3.955 29.077 1.00 84.69 288 PRO A O 1
ATOM 2353 N N . LYS A 1 289 ? -24.792 3.468 31.210 1.00 89.12 289 LYS A N 1
ATOM 2354 C CA . LYS A 1 289 ? -24.457 4.846 31.616 1.00 89.12 289 LYS A CA 1
ATOM 2355 C C . LYS A 1 289 ? -23.264 5.452 30.858 1.00 89.12 289 LYS A C 1
ATOM 2357 O O . LYS A 1 289 ? -23.093 6.662 30.897 1.00 89.12 289 LYS A O 1
ATOM 2362 N N . LEU A 1 290 ? -22.438 4.635 30.199 1.00 88.81 290 LEU A N 1
ATOM 2363 C CA . LEU A 1 290 ? -21.248 5.064 29.452 1.00 88.81 290 LEU A CA 1
ATOM 2364 C C . LEU A 1 290 ? -21.458 5.059 27.931 1.00 88.81 290 LEU A C 1
ATOM 2366 O O . LEU A 1 290 ? -20.503 5.249 27.177 1.00 88.81 290 LEU A O 1
ATOM 2370 N N . LEU A 1 291 ? -22.694 4.864 27.462 1.00 85.50 291 LEU A N 1
ATOM 2371 C CA . LEU A 1 291 ? -23.000 4.828 26.033 1.00 85.50 291 LEU A CA 1
ATOM 2372 C C . LEU A 1 291 ? -22.652 6.150 25.328 1.00 85.50 291 LEU A C 1
ATOM 2374 O O . LEU A 1 291 ? -22.175 6.135 24.196 1.00 85.50 291 LEU A O 1
ATOM 2378 N N . SER A 1 292 ? -22.823 7.288 26.009 1.00 85.31 292 SER A N 1
ATOM 2379 C CA . SER A 1 292 ? -22.388 8.598 25.507 1.00 85.31 292 SER A CA 1
ATOM 2380 C C . SER A 1 292 ? -20.873 8.652 25.301 1.00 85.31 292 SER A C 1
ATOM 2382 O O . SER A 1 292 ? -20.411 9.077 24.247 1.00 85.31 292 SER A O 1
ATOM 2384 N N . SER A 1 293 ? -20.093 8.136 26.253 1.00 89.69 293 SER A N 1
ATOM 2385 C CA . SER A 1 293 ? -18.634 8.054 26.137 1.00 89.69 293 SER A CA 1
ATOM 2386 C C . SER A 1 293 ? -18.192 7.121 25.005 1.00 89.69 293 SER A C 1
ATOM 2388 O O . SER A 1 293 ? -17.239 7.435 24.292 1.00 89.69 293 SER A O 1
ATOM 2390 N N . LEU A 1 294 ? -18.895 5.999 24.799 1.00 89.94 294 LEU A N 1
ATOM 2391 C CA . LEU A 1 294 ? -18.663 5.117 23.651 1.00 89.94 294 LEU A CA 1
ATOM 2392 C C . LEU A 1 294 ? -18.928 5.848 22.332 1.00 89.94 294 LEU A C 1
ATOM 2394 O O . LEU A 1 294 ? -18.107 5.799 21.417 1.00 89.94 294 LEU A O 1
ATOM 2398 N N . HIS A 1 295 ? -20.054 6.554 22.249 1.00 86.44 295 HIS A N 1
ATOM 2399 C CA . HIS A 1 295 ? -20.415 7.344 21.080 1.00 86.44 295 HIS A CA 1
ATOM 2400 C C . HIS A 1 295 ? -19.359 8.418 20.774 1.00 86.44 295 HIS A C 1
ATOM 2402 O O . HIS A 1 295 ? -18.931 8.558 19.625 1.00 86.44 295 HIS A O 1
ATOM 2408 N N . ASP A 1 296 ? -18.883 9.137 21.792 1.00 86.75 296 ASP A N 1
ATOM 2409 C CA . ASP A 1 296 ? -17.840 10.154 21.642 1.00 86.75 296 ASP A CA 1
ATOM 2410 C C . ASP A 1 296 ? -16.516 9.556 21.150 1.00 86.75 296 ASP A C 1
ATOM 2412 O O . ASP A 1 296 ? -15.875 10.122 20.260 1.00 86.75 296 ASP A O 1
ATOM 2416 N N . LEU A 1 297 ? -16.118 8.389 21.669 1.00 88.88 297 LEU A N 1
ATOM 2417 C CA . LEU A 1 297 ? -14.919 7.675 21.222 1.00 88.88 297 LEU A CA 1
ATOM 2418 C C . LEU A 1 297 ? -15.024 7.268 19.747 1.00 88.88 297 LEU A C 1
ATOM 2420 O O . LEU A 1 297 ? -14.110 7.540 18.964 1.00 88.88 297 LEU A O 1
ATOM 2424 N N . LEU A 1 298 ? -16.146 6.665 19.346 1.00 88.00 298 LEU A N 1
ATOM 2425 C CA . LEU A 1 298 ? -16.381 6.240 17.961 1.00 88.00 298 LEU A CA 1
ATOM 2426 C C . LEU A 1 298 ? -16.469 7.432 16.998 1.00 88.00 298 LEU A C 1
ATOM 2428 O O . LEU A 1 298 ? -16.016 7.340 15.854 1.00 88.00 298 LEU A O 1
ATOM 2432 N N . THR A 1 299 ? -16.989 8.567 17.469 1.00 86.25 299 THR A N 1
ATOM 2433 C CA . THR A 1 299 ? -17.023 9.825 16.713 1.00 86.25 299 THR A CA 1
ATOM 2434 C C . THR A 1 299 ? -15.616 10.398 16.527 1.00 86.25 299 THR A C 1
ATOM 2436 O O . THR A 1 299 ? -15.246 10.763 15.411 1.00 86.25 299 THR A O 1
ATOM 2439 N N . LYS A 1 300 ? -14.785 10.427 17.582 1.00 86.00 300 LYS A N 1
ATOM 2440 C CA . LYS A 1 300 ? -13.376 10.862 17.490 1.00 86.00 300 LYS A CA 1
ATOM 2441 C C . LYS A 1 300 ? -12.566 9.981 16.538 1.00 86.00 300 LYS A C 1
ATOM 2443 O O . LYS A 1 300 ? -11.789 10.502 15.740 1.00 86.00 300 LYS A O 1
ATOM 2448 N N . CYS A 1 301 ? -12.815 8.671 16.551 1.00 84.06 301 CYS A N 1
ATOM 2449 C CA . CYS A 1 301 ? -12.221 7.721 15.607 1.00 84.06 301 CYS A CA 1
ATOM 2450 C C . CYS A 1 301 ? -12.833 7.803 14.196 1.00 84.06 301 CYS A C 1
ATOM 2452 O O . CYS A 1 301 ? -12.435 7.047 13.320 1.00 84.06 301 CYS A O 1
ATOM 2454 N N . SER A 1 302 ? -13.791 8.703 13.942 1.00 80.69 302 SER A N 1
ATOM 2455 C CA . SER A 1 302 ? -14.472 8.851 12.646 1.00 80.69 302 SER A CA 1
ATOM 2456 C C . SER A 1 302 ? -15.141 7.564 12.131 1.00 80.69 302 SER A C 1
ATOM 2458 O O . SER A 1 302 ? -15.315 7.404 10.924 1.00 80.69 302 SER A O 1
ATOM 2460 N N . ILE A 1 303 ? -15.530 6.659 13.036 1.00 82.44 303 ILE A N 1
ATOM 2461 C CA . ILE A 1 303 ? -16.291 5.440 12.715 1.00 82.44 303 ILE A CA 1
ATOM 2462 C C . ILE A 1 303 ? -17.760 5.788 12.508 1.00 82.44 303 ILE A C 1
ATOM 2464 O O . ILE A 1 303 ? -18.402 5.293 11.584 1.00 82.44 303 ILE A O 1
ATOM 2468 N N . ILE A 1 304 ? -18.283 6.674 13.355 1.00 81.69 304 ILE A N 1
ATOM 2469 C CA . ILE A 1 304 ? -19.645 7.188 13.252 1.00 81.69 304 ILE A CA 1
ATOM 2470 C C . ILE A 1 304 ? -19.563 8.609 12.697 1.00 81.69 304 ILE A C 1
ATOM 2472 O O . ILE A 1 304 ? -18.928 9.485 13.279 1.00 81.69 304 ILE A O 1
ATOM 2476 N N . GLY A 1 305 ? -20.178 8.823 11.532 1.00 61.38 305 GLY A N 1
ATOM 2477 C CA . GLY A 1 305 ? -20.185 10.116 10.836 1.00 61.38 305 GLY A CA 1
ATOM 2478 C C . GLY A 1 305 ? -21.514 10.867 10.914 1.00 61.38 305 GLY A C 1
ATOM 2479 O O . GLY A 1 305 ? -21.588 12.038 10.530 1.00 61.38 305 GLY A O 1
ATOM 2480 N N . HIS A 1 306 ? -22.578 10.216 11.384 1.00 62.88 306 HIS A N 1
ATOM 2481 C CA . HIS A 1 306 ? -23.892 10.834 11.453 1.00 62.88 306 HIS A CA 1
ATOM 2482 C C . HIS A 1 306 ? -24.002 11.688 12.710 1.00 62.88 306 HIS A C 1
ATOM 2484 O O . HIS A 1 306 ? -23.861 11.223 13.833 1.00 62.88 306 HIS A O 1
ATOM 2490 N N . THR A 1 307 ? -24.263 12.978 12.517 1.00 64.44 307 THR A N 1
ATOM 2491 C CA . THR A 1 307 ? -24.593 13.865 13.637 1.00 64.44 307 THR A CA 1
ATOM 2492 C C . THR A 1 307 ? -25.881 13.389 14.313 1.00 64.44 307 THR A C 1
ATOM 2494 O O . THR A 1 307 ? -26.800 12.963 13.613 1.00 64.44 307 THR A O 1
ATOM 2497 N N . ASN A 1 308 ? -26.040 13.621 15.619 1.00 65.31 308 ASN A N 1
ATOM 2498 C CA . ASN A 1 308 ? -27.318 13.413 16.322 1.00 65.31 308 ASN A CA 1
ATOM 2499 C C . ASN A 1 308 ? -28.507 14.083 15.603 1.00 65.31 308 ASN A C 1
ATOM 2501 O O . ASN A 1 308 ? -29.635 13.606 15.646 1.00 65.31 308 ASN A O 1
ATOM 2505 N N . ARG A 1 309 ? -28.268 15.191 14.883 1.00 66.69 309 ARG A N 1
ATOM 2506 C CA . ARG A 1 309 ? -29.280 15.857 14.045 1.00 66.69 309 ARG A CA 1
ATOM 2507 C C . ARG A 1 309 ? -29.740 14.992 12.866 1.00 66.69 309 ARG A C 1
ATOM 2509 O O . ARG A 1 309 ? -30.908 15.069 12.496 1.00 66.69 309 ARG A O 1
ATOM 2516 N N . HIS A 1 310 ? -28.836 14.243 12.243 1.00 75.06 310 HIS A N 1
ATOM 2517 C CA . HIS A 1 310 ? -29.165 13.324 11.157 1.00 75.06 310 HIS A CA 1
ATOM 2518 C C . HIS A 1 310 ? -29.996 12.151 11.677 1.00 75.06 310 HIS A C 1
ATOM 2520 O O . HIS A 1 310 ? -31.069 11.909 11.131 1.00 75.06 310 HIS A O 1
ATOM 2526 N N . GLU A 1 311 ? -29.574 11.528 12.780 1.00 74.88 311 GLU A N 1
ATOM 2527 C CA . GLU A 1 311 ? -30.337 10.451 13.422 1.00 74.88 311 GLU A CA 1
ATOM 2528 C C . GLU A 1 311 ? -31.741 10.916 13.820 1.00 74.88 311 GLU A C 1
ATOM 2530 O O . GLU A 1 311 ? -32.725 10.305 13.418 1.00 74.88 311 GLU A O 1
ATOM 2535 N N . ARG A 1 312 ? -31.871 12.097 14.441 1.00 72.19 312 ARG A N 1
ATOM 2536 C CA . ARG A 1 312 ? -33.184 12.701 14.748 1.00 72.19 312 ARG A CA 1
ATOM 2537 C C . ARG A 1 312 ? -34.056 12.931 13.512 1.00 72.19 312 ARG A C 1
ATOM 2539 O O . ARG A 1 312 ? -35.281 12.897 13.599 1.00 72.19 312 ARG A O 1
ATOM 2546 N N . ARG A 1 313 ? -33.464 13.248 12.355 1.00 79.88 313 ARG A N 1
ATOM 2547 C CA . ARG A 1 313 ? -34.226 13.411 11.104 1.00 79.88 313 ARG A CA 1
ATOM 2548 C C . ARG A 1 313 ? -34.696 12.062 10.578 1.00 79.88 313 ARG A C 1
ATOM 2550 O O . ARG A 1 313 ? -35.854 11.966 10.189 1.00 79.88 313 ARG A O 1
ATOM 2557 N N . LEU A 1 314 ? -33.828 11.051 10.590 1.00 78.00 314 LEU A N 1
ATOM 2558 C CA . LEU A 1 314 ? -34.192 9.684 10.224 1.00 78.00 314 LEU A CA 1
ATOM 2559 C C . LEU A 1 314 ? -35.302 9.152 11.128 1.00 78.00 314 LEU A C 1
ATOM 2561 O O . LEU A 1 314 ? -36.279 8.611 10.625 1.00 78.00 314 LEU A O 1
ATOM 2565 N N . GLU A 1 315 ? -35.191 9.373 12.434 1.00 75.44 315 GLU A N 1
ATOM 2566 C CA . GLU A 1 315 ? -36.194 9.010 13.432 1.00 75.44 315 GLU A CA 1
ATOM 2567 C C . GLU A 1 315 ? -37.548 9.660 13.124 1.00 75.44 315 GLU A C 1
ATOM 2569 O O . GLU A 1 315 ? -38.548 8.963 12.976 1.00 75.44 315 GLU A O 1
ATOM 2574 N N . LYS A 1 316 ? -37.575 10.977 12.872 1.00 78.31 316 LYS A N 1
ATOM 2575 C CA . LYS A 1 316 ? -38.796 11.687 12.452 1.00 78.31 316 LYS A CA 1
ATOM 2576 C C . LYS A 1 316 ? -39.387 11.143 11.153 1.00 78.31 316 LYS A C 1
ATOM 2578 O O . LYS A 1 316 ? -40.608 11.070 11.030 1.00 78.31 316 LYS A O 1
ATOM 2583 N N . THR A 1 317 ? -38.553 10.790 10.178 1.00 82.25 317 THR A N 1
ATOM 2584 C CA . THR A 1 317 ? -39.021 10.185 8.925 1.00 82.25 317 THR A CA 1
ATOM 2585 C C . THR A 1 317 ? -39.624 8.807 9.184 1.00 82.25 317 THR A C 1
ATOM 2587 O O . THR A 1 317 ? -40.738 8.556 8.733 1.00 82.25 317 THR A O 1
ATOM 2590 N N . ARG A 1 318 ? -38.951 7.958 9.974 1.00 78.25 318 ARG A N 1
ATOM 2591 C CA . ARG A 1 318 ? -39.437 6.627 10.372 1.00 78.25 318 ARG A CA 1
ATOM 2592 C C . ARG A 1 318 ? -40.768 6.717 11.116 1.00 78.25 318 ARG A C 1
ATOM 2594 O O . ARG A 1 318 ? -41.694 5.993 10.768 1.00 78.25 318 ARG A O 1
ATOM 2601 N N . MET A 1 319 ? -40.893 7.655 12.058 1.00 71.31 319 MET A N 1
ATOM 2602 C CA . MET A 1 319 ? -42.137 7.920 12.789 1.00 71.31 319 MET A CA 1
ATOM 2603 C C . MET A 1 319 ? -43.287 8.328 11.864 1.00 71.31 319 MET A C 1
ATOM 2605 O O . MET A 1 319 ? -44.415 7.908 12.089 1.00 71.31 319 MET A O 1
ATOM 2609 N N . LYS A 1 320 ? -43.021 9.148 10.838 1.00 76.81 320 LYS A N 1
ATOM 2610 C CA . LYS A 1 320 ? -44.042 9.561 9.859 1.00 76.81 320 LYS A CA 1
ATOM 2611 C C . LYS A 1 320 ? -44.460 8.430 8.922 1.00 76.81 320 LYS A C 1
ATOM 2613 O O . LYS A 1 320 ? -45.598 8.417 8.479 1.00 76.81 320 LYS A O 1
ATOM 2618 N N . SER A 1 321 ? -43.539 7.526 8.591 1.00 78.12 321 SER A N 1
ATOM 2619 C CA . SER A 1 321 ? -43.797 6.389 7.698 1.00 78.12 321 SER A CA 1
ATOM 2620 C C . SER A 1 321 ? -44.353 5.153 8.405 1.00 78.12 321 SER A C 1
ATOM 2622 O O . SER A 1 321 ? -44.745 4.199 7.739 1.00 78.12 321 SER A O 1
ATOM 2624 N N . ALA A 1 322 ? -44.325 5.125 9.738 1.00 73.50 322 ALA A N 1
ATOM 2625 C CA . ALA A 1 322 ? -44.857 4.016 10.509 1.00 73.50 322 ALA A CA 1
ATOM 2626 C C . ALA A 1 322 ? -46.385 3.997 10.398 1.00 73.50 322 ALA A C 1
ATOM 2628 O O . ALA A 1 322 ? -47.036 5.018 10.603 1.00 73.50 322 ALA A O 1
ATOM 2629 N N . ASP A 1 323 ? -46.936 2.825 10.097 1.00 74.00 323 ASP A N 1
ATOM 2630 C CA . ASP A 1 323 ? -48.374 2.580 10.043 1.00 74.00 323 ASP A CA 1
ATOM 2631 C C . ASP A 1 323 ? -48.763 1.665 11.215 1.00 74.00 323 ASP A C 1
ATOM 2633 O O . ASP A 1 323 ? -48.549 0.449 11.138 1.00 74.00 323 ASP A O 1
ATOM 2637 N N . PRO A 1 324 ? -49.290 2.228 12.319 1.00 68.94 324 PRO A N 1
ATOM 2638 C CA . PRO A 1 324 ? -49.670 1.455 13.497 1.00 68.94 324 PRO A CA 1
ATOM 2639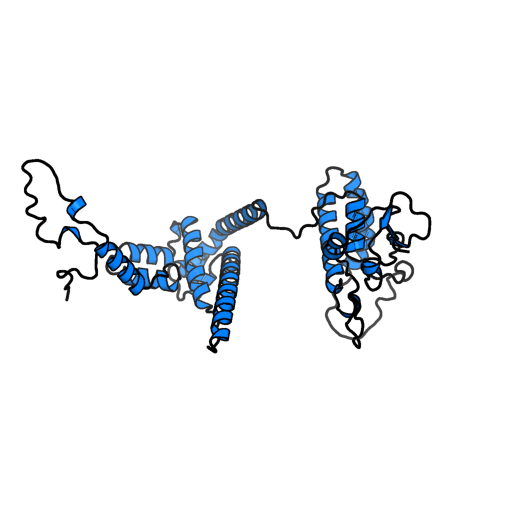 C C . PRO A 1 324 ? -50.764 0.423 13.208 1.00 68.94 324 PRO A C 1
ATOM 2641 O O . PRO A 1 324 ? -50.832 -0.593 13.896 1.00 68.94 324 PRO A O 1
ATOM 2644 N N . SER A 1 325 ? -51.586 0.638 12.172 1.00 69.12 325 SER A N 1
ATOM 2645 C CA . SER A 1 325 ? -52.706 -0.251 11.847 1.00 69.12 325 SER A CA 1
ATOM 2646 C C . SER A 1 325 ? -52.249 -1.654 11.436 1.00 69.12 325 SER A C 1
ATOM 2648 O O . SER A 1 325 ? -52.939 -2.632 11.709 1.00 69.12 325 SER A O 1
ATOM 2650 N N . LYS A 1 326 ? -51.030 -1.783 10.893 1.00 71.81 326 LYS A N 1
ATOM 2651 C CA . LYS A 1 326 ? -50.415 -3.079 10.559 1.00 71.81 326 LYS A CA 1
ATOM 2652 C C . LYS A 1 326 ? -50.113 -3.955 11.775 1.00 71.81 326 LYS A C 1
ATOM 2654 O O . LYS A 1 326 ? -49.815 -5.131 11.599 1.00 71.81 326 LYS A O 1
ATOM 2659 N N . ARG A 1 327 ? -50.131 -3.392 12.987 1.00 67.94 327 ARG A N 1
ATOM 2660 C CA . ARG A 1 327 ? -49.880 -4.122 14.238 1.00 67.94 327 ARG A CA 1
ATOM 2661 C C . ARG A 1 327 ? -51.172 -4.511 14.970 1.00 67.94 327 ARG A C 1
ATOM 2663 O O . ARG A 1 327 ? -51.098 -5.129 16.027 1.00 67.94 327 ARG A O 1
ATOM 2670 N N . LEU A 1 328 ? -52.340 -4.163 14.421 1.00 72.19 328 LEU A N 1
ATOM 2671 C CA . LEU A 1 328 ? -53.640 -4.567 14.956 1.00 72.19 328 LEU A CA 1
ATOM 2672 C C . LEU A 1 328 ? -53.879 -6.062 14.728 1.00 72.19 328 LEU A C 1
ATOM 2674 O O . LEU A 1 328 ? -53.731 -6.560 13.612 1.00 72.19 328 LEU A O 1
ATOM 2678 N N . LEU A 1 329 ? -54.325 -6.764 15.771 1.00 74.81 329 LEU A N 1
ATOM 2679 C CA . LEU A 1 329 ? -54.851 -8.120 15.628 1.00 74.81 329 LEU A CA 1
ATOM 2680 C C . LEU A 1 329 ? -56.238 -8.049 14.968 1.00 74.81 329 LEU A C 1
ATOM 2682 O O . LEU A 1 329 ? -57.072 -7.239 15.373 1.00 74.81 329 LEU A O 1
ATOM 2686 N N . THR A 1 330 ? -56.468 -8.872 13.941 1.00 76.31 330 THR A N 1
ATOM 2687 C CA . THR A 1 330 ? -57.678 -8.853 13.085 1.00 76.31 330 THR A CA 1
ATOM 2688 C C . THR A 1 330 ? -58.660 -9.996 13.371 1.00 76.31 330 THR A C 1
ATOM 2690 O O . THR A 1 330 ? -59.636 -10.180 12.643 1.00 76.31 330 THR A O 1
ATOM 2693 N N . GLU A 1 331 ? -58.430 -10.770 14.431 1.00 80.50 331 GLU A N 1
ATOM 2694 C CA . GLU A 1 331 ? -59.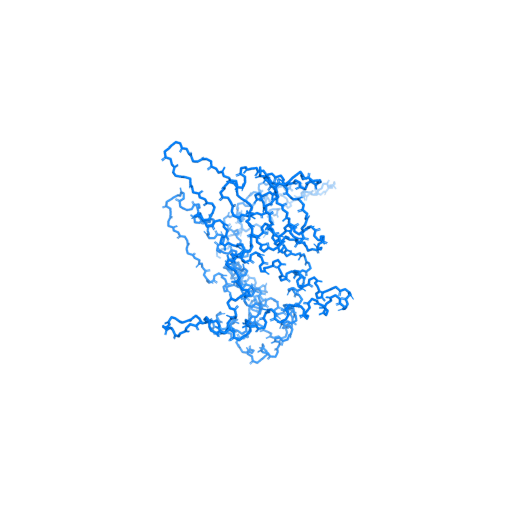271 -11.911 14.796 1.00 80.50 331 GLU A CA 1
ATOM 2695 C C . GLU A 1 331 ? -60.650 -11.481 15.330 1.00 80.50 331 GLU A C 1
ATOM 2697 O O . GLU A 1 331 ? -60.804 -10.454 15.999 1.00 80.50 331 GLU A O 1
ATOM 2702 N N . LYS A 1 332 ? -61.684 -12.288 15.047 1.00 70.88 332 LYS A N 1
ATOM 2703 C CA . LYS A 1 332 ? -63.045 -12.042 15.547 1.00 70.88 332 LYS A CA 1
ATOM 2704 C C . LYS A 1 332 ? -63.064 -12.197 17.074 1.00 70.88 332 LYS A C 1
ATOM 2706 O O . LYS A 1 332 ? -62.651 -13.231 17.583 1.00 70.88 332 LYS A O 1
ATOM 2711 N N . ASN A 1 333 ? -63.607 -11.193 17.768 1.00 72.56 333 ASN A N 1
ATOM 2712 C CA . ASN A 1 333 ? -63.725 -11.066 19.234 1.00 72.56 333 ASN A CA 1
ATOM 2713 C C . ASN A 1 333 ? -62.476 -10.572 19.991 1.00 72.56 333 ASN A C 1
ATOM 2715 O O . ASN A 1 333 ? -62.458 -10.637 21.220 1.00 72.56 333 ASN A O 1
ATOM 2719 N N . VAL A 1 334 ? -61.470 -10.015 19.308 1.00 70.88 334 VAL A N 1
ATOM 2720 C CA . VAL A 1 334 ? -60.345 -9.337 19.976 1.00 70.88 334 VAL A CA 1
ATOM 2721 C C . VAL A 1 334 ? -60.613 -7.834 20.076 1.00 70.88 334 VAL A C 1
ATOM 2723 O O . VAL A 1 334 ? -60.675 -7.129 19.070 1.00 70.88 334 VAL A O 1
ATOM 2726 N N . PHE A 1 335 ? -60.747 -7.324 21.303 1.00 63.94 335 PHE A N 1
ATOM 2727 C CA . PHE A 1 335 ? -60.759 -5.885 21.561 1.00 63.94 335 PHE A CA 1
ATOM 2728 C C . PHE A 1 335 ? -59.329 -5.388 21.760 1.00 63.94 335 PHE A C 1
ATOM 2730 O O . PHE A 1 335 ? -58.695 -5.632 22.784 1.00 63.94 335 PHE A O 1
ATOM 2737 N N . ASN A 1 336 ? -58.848 -4.640 20.774 1.00 67.69 336 ASN A N 1
ATOM 2738 C CA . ASN A 1 336 ? -57.581 -3.916 20.775 1.00 67.69 336 ASN A CA 1
ATOM 2739 C C . ASN A 1 336 ? -57.622 -2.712 21.763 1.00 67.69 336 ASN A C 1
ATOM 2741 O O . ASN A 1 336 ? -57.413 -1.567 21.379 1.00 67.69 336 ASN A O 1
ATOM 2745 N N . LEU A 1 337 ? -57.936 -2.953 23.044 1.00 56.47 337 LEU A N 1
ATOM 2746 C CA . LEU A 1 337 ? -58.170 -1.928 24.081 1.00 56.47 337 LEU A CA 1
ATOM 2747 C C . LEU A 1 337 ? -56.922 -1.095 24.418 1.00 56.47 337 LEU A C 1
ATOM 2749 O O . LEU A 1 337 ? -57.042 0.095 24.684 1.00 56.47 337 LEU A O 1
ATOM 2753 N N . ALA A 1 338 ? -55.726 -1.685 24.330 1.00 53.28 338 ALA A N 1
ATOM 2754 C CA . ALA A 1 338 ? -54.452 -0.979 24.514 1.00 53.28 338 ALA A CA 1
ATOM 2755 C C . ALA A 1 338 ? -54.014 -0.163 23.277 1.00 53.28 338 ALA A C 1
ATOM 2757 O O . ALA A 1 338 ? -52.975 0.486 23.294 1.00 53.28 338 ALA A O 1
ATOM 2758 N N . VAL A 1 339 ? -54.785 -0.203 22.184 1.00 49.94 339 VAL A N 1
ATOM 2759 C CA . VAL A 1 339 ? -54.383 0.358 20.881 1.00 49.94 339 VAL A CA 1
ATOM 2760 C C . VAL A 1 339 ? -54.839 1.810 20.683 1.00 49.94 339 VAL A C 1
ATOM 2762 O O . VAL A 1 339 ? -54.417 2.480 19.742 1.00 49.94 339 VAL A O 1
ATOM 2765 N N . ILE A 1 340 ? -55.677 2.328 21.583 1.00 48.28 340 ILE A N 1
ATOM 2766 C CA . ILE A 1 340 ? -56.203 3.699 21.494 1.00 48.28 340 ILE A CA 1
ATOM 2767 C C . ILE A 1 340 ? -55.214 4.726 22.066 1.00 48.28 340 ILE A C 1
ATOM 2769 O O . ILE A 1 340 ? -55.183 5.865 21.594 1.00 48.28 340 ILE A O 1
ATOM 2773 N N . ASP A 1 341 ? -54.315 4.321 22.967 1.00 47.59 341 ASP A N 1
ATOM 2774 C CA . ASP A 1 341 ? -53.152 5.139 23.285 1.00 47.59 341 ASP A CA 1
ATOM 2775 C C . ASP A 1 341 ? -52.118 4.968 22.171 1.00 47.59 341 ASP A C 1
ATOM 2777 O O . ASP A 1 341 ? -51.295 4.056 22.150 1.00 47.59 341 ASP A O 1
ATOM 2781 N N . ASN A 1 342 ? -52.149 5.918 21.236 1.00 46.53 342 ASN A N 1
ATOM 2782 C CA . ASN A 1 342 ? -51.229 6.166 20.112 1.00 46.53 342 ASN A CA 1
ATOM 2783 C C . ASN A 1 342 ? -49.721 6.240 20.505 1.00 46.53 342 ASN A C 1
ATOM 2785 O O . ASN A 1 342 ? -48.863 6.640 19.713 1.00 46.53 342 ASN A O 1
ATOM 2789 N N . ILE A 1 343 ? -49.415 5.918 21.760 1.00 50.12 343 ILE A N 1
ATOM 2790 C CA . ILE A 1 343 ? -48.172 6.055 22.503 1.00 50.12 343 ILE A CA 1
ATOM 2791 C C . ILE A 1 343 ? -47.434 4.707 22.571 1.00 50.12 343 ILE A C 1
ATOM 2793 O O . ILE A 1 343 ? -46.220 4.694 22.369 1.00 50.12 343 ILE A O 1
ATOM 2797 N N . ASP A 1 344 ? -48.131 3.573 22.739 1.00 43.91 344 ASP A N 1
ATOM 2798 C CA . ASP A 1 344 ? -47.465 2.277 22.972 1.00 43.91 344 ASP A CA 1
ATOM 2799 C C . ASP A 1 344 ? -46.946 1.606 21.686 1.00 43.91 344 ASP A C 1
ATOM 2801 O O . ASP A 1 344 ? -45.898 0.966 21.710 1.00 43.91 344 ASP A O 1
ATOM 2805 N N . PHE A 1 345 ? -47.561 1.836 20.516 1.00 46.56 345 PHE A N 1
ATOM 2806 C CA . PHE A 1 345 ? -47.036 1.320 19.233 1.00 46.56 345 PHE A CA 1
ATOM 2807 C C . PHE A 1 345 ? -45.875 2.123 18.643 1.00 46.56 345 PHE A C 1
ATOM 2809 O O . PHE A 1 345 ? -45.159 1.622 17.772 1.00 46.56 345 PHE A O 1
ATOM 2816 N N . LYS A 1 346 ? -45.669 3.358 19.112 1.00 52.25 346 LYS A N 1
ATOM 2817 C CA . LYS A 1 346 ? -44.421 4.093 18.863 1.00 52.25 346 LYS A CA 1
ATOM 2818 C C . LYS A 1 346 ? -43.295 3.643 19.799 1.00 52.25 346 LYS A C 1
ATOM 2820 O O . LYS A 1 346 ? -42.178 4.096 19.607 1.00 52.25 346 LYS A O 1
ATOM 2825 N N . GLU A 1 347 ? -43.611 2.764 20.755 1.00 49.94 347 GLU A N 1
ATOM 2826 C CA . GLU A 1 347 ? -42.770 1.821 21.496 1.00 49.94 347 GLU A CA 1
ATOM 2827 C C . GLU A 1 347 ? -41.318 2.257 21.734 1.00 49.94 347 GLU A C 1
ATOM 2829 O O . GLU A 1 347 ? -40.550 2.258 20.777 1.00 49.94 347 GLU A O 1
ATOM 2834 N N . ARG A 1 348 ? -40.960 2.535 23.008 1.00 46.78 348 ARG A N 1
ATOM 2835 C CA . ARG A 1 348 ? -39.652 2.461 23.742 1.00 46.78 348 ARG A CA 1
ATOM 2836 C C . ARG A 1 348 ? -38.299 2.785 23.062 1.00 46.78 348 ARG A C 1
ATOM 2838 O O . ARG A 1 348 ? -37.347 3.117 23.755 1.00 46.78 348 ARG A O 1
ATOM 2845 N N . SER A 1 349 ? -38.185 2.636 21.756 1.00 47.97 349 SER A N 1
ATOM 2846 C CA . SER A 1 349 ? -37.038 2.796 20.867 1.00 47.97 349 SER A CA 1
ATOM 2847 C C . SER A 1 349 ? -36.864 4.207 20.302 1.00 47.97 349 SER A C 1
ATOM 2849 O O . SER A 1 349 ? -35.770 4.527 19.836 1.00 47.97 349 SER A O 1
ATOM 2851 N N . PHE A 1 350 ? -37.905 5.048 20.345 1.00 52.81 350 PHE A N 1
ATOM 2852 C CA . PHE A 1 350 ? -37.802 6.449 19.940 1.00 52.81 350 PHE A CA 1
ATOM 2853 C C . PHE A 1 350 ? -37.570 7.346 21.153 1.00 52.81 350 PHE A C 1
ATOM 2855 O O . PHE A 1 350 ? -38.451 7.528 21.993 1.00 52.81 350 PHE A O 1
ATOM 2862 N N . GLN A 1 351 ? -36.362 7.897 21.231 1.00 53.72 351 GLN A N 1
ATOM 2863 C CA . GLN A 1 351 ? -35.894 8.717 22.348 1.00 53.72 351 GLN A CA 1
ATOM 2864 C C . GLN A 1 351 ? -36.400 10.167 22.240 1.00 53.72 351 GLN A C 1
ATOM 2866 O O . GLN A 1 351 ? -36.425 10.905 23.218 1.00 53.72 351 GLN A O 1
ATOM 2871 N N . PHE A 1 352 ? -36.811 10.619 21.047 1.00 49.62 352 PHE A N 1
ATOM 2872 C CA . PHE A 1 352 ? -37.242 12.003 20.828 1.00 49.62 352 PHE A CA 1
ATOM 2873 C C . PHE A 1 352 ? -38.711 12.095 20.402 1.00 49.62 352 PHE A C 1
ATOM 2875 O O . PHE A 1 352 ? -39.088 11.682 19.309 1.00 49.62 352 PHE A O 1
ATOM 2882 N N . GLY A 1 353 ? -39.531 12.747 21.235 1.00 47.47 353 GLY A N 1
ATOM 2883 C CA . GLY A 1 353 ? -40.956 12.987 20.965 1.00 47.47 353 GLY A CA 1
ATOM 2884 C C . GLY A 1 353 ? -41.911 12.058 21.714 1.00 47.47 353 GLY A C 1
ATOM 2885 O O . GLY A 1 353 ? -43.116 12.125 21.478 1.00 47.47 353 GLY A O 1
ATOM 2886 N N . ASN A 1 354 ? -41.392 11.227 22.621 1.00 51.53 354 ASN A N 1
ATOM 2887 C CA . ASN A 1 354 ? -42.205 10.542 23.612 1.00 51.53 354 ASN A CA 1
ATOM 2888 C C . ASN A 1 354 ? -42.518 11.515 24.762 1.00 51.53 354 ASN A C 1
ATOM 2890 O O . ASN A 1 354 ? -41.618 12.004 25.435 1.00 51.53 354 ASN A O 1
ATOM 2894 N N . ILE A 1 355 ? -43.800 11.809 24.972 1.00 47.22 355 ILE A N 1
ATOM 2895 C CA . ILE A 1 355 ? -44.295 12.698 26.038 1.00 47.22 355 ILE A CA 1
ATOM 2896 C C . ILE A 1 355 ? -44.089 12.128 27.450 1.00 47.22 355 ILE A C 1
ATOM 2898 O O . ILE A 1 355 ? -44.276 12.860 28.415 1.00 47.22 355 ILE A O 1
ATOM 2902 N N . TYR A 1 356 ? -43.670 10.864 27.573 1.00 48.53 356 TYR A N 1
ATOM 2903 C CA . TYR A 1 356 ? -43.262 10.251 28.841 1.00 48.53 356 TYR A CA 1
ATOM 2904 C C . TYR A 1 356 ? -41.744 10.226 29.045 1.00 48.53 356 TYR A C 1
ATOM 2906 O O . TYR A 1 356 ? -41.297 9.989 30.163 1.00 48.53 356 TYR A O 1
ATOM 2914 N N . ASP A 1 357 ? -40.945 10.539 28.015 1.00 44.03 357 ASP A N 1
ATOM 2915 C CA . ASP A 1 357 ? -39.492 10.728 28.145 1.00 44.03 357 ASP A CA 1
ATOM 2916 C C . ASP A 1 357 ? -39.190 12.170 28.595 1.00 44.03 357 ASP A C 1
ATOM 2918 O O . ASP A 1 357 ? -38.400 12.914 28.015 1.00 44.03 357 ASP A O 1
ATOM 2922 N N . VAL A 1 358 ? -39.912 12.587 29.640 1.00 42.28 358 VAL A N 1
ATOM 2923 C CA . VAL A 1 358 ? -39.614 13.760 30.463 1.00 42.28 358 VAL A CA 1
ATOM 2924 C C . VAL A 1 358 ? -38.905 13.251 31.713 1.00 42.28 358 VAL A C 1
ATOM 2926 O O . VAL A 1 358 ? -39.325 13.500 32.842 1.00 42.28 358 VAL A O 1
ATOM 2929 N N . THR A 1 359 ? -37.828 12.485 31.542 1.00 39.06 359 THR A N 1
ATOM 2930 C CA . THR A 1 359 ? -36.873 12.347 32.639 1.00 39.06 359 THR A CA 1
ATOM 2931 C C . THR A 1 359 ? -36.201 13.702 32.832 1.00 39.06 359 THR A C 1
ATOM 2933 O O . THR A 1 359 ? -35.395 14.134 32.005 1.00 39.06 359 THR A O 1
ATOM 2936 N N . ARG A 1 360 ? -36.627 14.380 33.902 1.00 34.75 360 ARG A N 1
ATOM 2937 C CA . ARG A 1 360 ? -35.831 15.343 34.669 1.00 34.75 360 ARG A CA 1
ATOM 2938 C C . ARG A 1 360 ? -34.414 14.839 34.919 1.00 34.75 360 ARG A C 1
ATOM 2940 O O . ARG A 1 360 ? -34.266 13.613 35.131 1.00 34.75 360 ARG A O 1
#

Mean predicted aligned error: 17.61 Å

pLDDT: mean 79.26, std 16.03, range [33.56, 96.25]

Organism: NCBI:txid588596